Protein AF-A0A9J6F3P4-F1 (afdb_monomer)

pLDDT: mean 73.48, std 20.73, range [21.58, 93.69]

Foldseek 3Di:
DDPPDDDPPPPDPPPPPPPPDDPPQWDDDPLWTWGFFPPAPDTDTQADNVRDGDVLVVLLVVLLCCCPPVVAQEDEAEEAPVCVSVVVNSVRSCVVVVSDDCVRHHYYYLHDYADADPVRHHDADPVRHDDDPVNLLVVLLVVLLVVCVVVVVPPDDPCSSVNSNCVSVVVVVCVRDVVSDDPVVVVVVD

InterPro domains:
  IPR001278 Arginine-tRNA ligase [PTHR11956] (24-158)
  IPR014729 Rossmann-like alpha/beta/alpha sandwich fold [G3DSA:3.40.50.620] (15-177)
  IPR035684 Arginyl-tRNA synthetase, catalytic core domain [PF00750] (24-161)

Mean predicted aligned error: 12.83 Å

Organism: Rhipicephalus microplus (NCBI:txid6941)

Sequence (190 aa):
MPVIIRARATRSVRARQLGSEAPEFLEEDEGRKVMFAKDMPVPLTIVKSDGGYTYDTSDMAALRHRVEQEKADWIIYVVDAGQAQHFNTVFACGQRAGYVDISKVRLDHCCFGVVLGEDKKKFKTRSGDTVKLADLLDEGLQRSMQKLLEKERDKVSDDASLRGFLSSCGAMWIAAFSIAGSFLLLCCAF

Nearest PDB structures (foldseek):
  4q2t-assembly1_A  TM=9.588E-01  e=1.058E-17  Homo sapiens
  4q2y-assembly1_A  TM=9.689E-01  e=1.890E-16  Homo sapiens
  4zaj-assembly1_A  TM=9.226E-01  e=1.541E-17  Homo sapiens
  4q2y-assembly2_B  TM=9.543E-01  e=5.483E-16  Homo sapiens
  4q2x-assembly1_A  TM=9.377E-01  e=7.045E-16  Homo sapiens

Radius of gyration: 22.23 Å; Cα contacts (8 Å, |Δi|>4): 183; chains: 1; bounding box: 45×32×71 Å

Secondary structure (DSSP, 8-state):
----------S---S----SS--TT-EEETTEEEE--TT-SS-EEEE-TTS-B-HHHHHHHHHHHHHHTS--SEEEEEEEGGGHHHHHHHHHHHHHTTS--TTT-EEEEEEEPPPB-TTSSB---TTSSPPPHHHHHHHHHHHHHHHHHHTTGGGS-TTHHHHHHHHHHHHHHHHHHHHH-THHHHHS--

Solvent-accessible surface area (backbone atoms only — not comparable to full-atom values): 11484 Å² total; per-residue (Å²): 133,72,79,85,71,79,83,73,81,69,94,69,79,72,86,81,76,82,57,99,62,80,60,95,65,62,44,82,55,94,67,19,35,29,33,70,27,86,98,45,96,61,61,44,52,41,28,42,65,86,70,46,74,39,68,55,37,54,50,51,50,49,52,36,43,40,39,72,73,67,58,47,54,67,48,76,45,79,46,53,54,88,48,49,66,57,52,53,36,48,52,42,35,33,40,75,71,66,53,44,55,72,94,67,31,47,77,44,78,49,61,42,81,84,63,56,37,99,84,72,40,75,56,52,39,98,87,68,46,80,70,54,70,66,61,53,50,53,52,38,30,52,56,34,40,51,58,39,59,76,64,67,62,74,88,56,63,96,50,52,66,58,50,17,42,52,52,24,55,47,52,55,49,50,56,54,50,70,73,68,38,80,68,60,63,60,68,72,73,93

Structure (mmCIF, N/CA/C/O backbone):
data_AF-A0A9J6F3P4-F1
#
_entry.id   AF-A0A9J6F3P4-F1
#
loop_
_atom_site.group_PDB
_atom_site.id
_atom_site.type_symbol
_atom_site.label_atom_id
_atom_site.label_alt_id
_atom_site.label_comp_id
_atom_site.label_asym_id
_atom_site.label_entity_id
_atom_site.label_seq_id
_atom_site.pdbx_PDB_ins_code
_atom_site.Cartn_x
_atom_site.Cartn_y
_atom_site.Cartn_z
_atom_site.occupancy
_atom_site.B_iso_or_equiv
_atom_site.auth_seq_id
_atom_site.auth_comp_id
_atom_site.auth_asym_id
_atom_site.auth_atom_id
_atom_site.pdbx_PDB_model_num
ATOM 1 N N . MET A 1 1 ? -16.861 -6.431 -13.019 1.00 21.58 1 MET A N 1
ATOM 2 C CA . MET A 1 1 ? -15.891 -5.408 -13.455 1.00 21.58 1 MET A CA 1
ATOM 3 C C . MET A 1 1 ? -15.023 -5.078 -12.256 1.00 21.58 1 MET A C 1
ATOM 5 O O . MET A 1 1 ? -15.556 -4.476 -11.329 1.00 21.58 1 MET A O 1
ATOM 9 N N . PRO A 1 2 ? -13.765 -5.534 -12.187 1.00 27.66 2 PRO A N 1
ATOM 10 C CA . PRO A 1 2 ? -12.891 -5.146 -11.093 1.00 27.66 2 PRO A CA 1
ATOM 11 C C . PRO A 1 2 ? -12.390 -3.726 -11.364 1.00 27.66 2 PRO A C 1
ATOM 13 O O . PRO A 1 2 ? -11.761 -3.445 -12.380 1.00 27.66 2 PRO A O 1
ATOM 16 N N . VAL A 1 3 ? -12.719 -2.794 -10.476 1.00 24.44 3 VAL A N 1
ATOM 17 C CA . VAL A 1 3 ? -12.234 -1.422 -10.592 1.00 24.44 3 VAL A CA 1
ATOM 18 C C . VAL A 1 3 ? -10.826 -1.383 -9.996 1.00 24.44 3 VAL A C 1
ATOM 20 O O . VAL A 1 3 ? -10.659 -1.332 -8.782 1.00 24.44 3 VAL A O 1
ATOM 23 N N . ILE A 1 4 ? -9.792 -1.420 -10.841 1.00 30.80 4 ILE A N 1
ATOM 24 C CA . ILE A 1 4 ? -8.419 -1.102 -10.425 1.00 30.80 4 ILE A CA 1
ATOM 25 C C . ILE A 1 4 ? -8.364 0.411 -10.169 1.00 30.80 4 ILE A C 1
ATOM 27 O O . ILE A 1 4 ? -8.056 1.207 -11.059 1.00 30.80 4 ILE A O 1
ATOM 31 N N . ILE A 1 5 ? -8.722 0.839 -8.955 1.00 35.56 5 ILE A N 1
ATOM 32 C CA . ILE A 1 5 ? -8.683 2.255 -8.581 1.00 35.56 5 ILE A CA 1
ATOM 33 C C . ILE A 1 5 ? -7.269 2.602 -8.121 1.00 35.56 5 ILE A C 1
ATOM 35 O O . ILE A 1 5 ? -6.828 2.245 -7.029 1.00 35.56 5 ILE A O 1
ATOM 39 N N . ARG A 1 6 ? -6.557 3.364 -8.962 1.00 25.77 6 ARG A N 1
ATOM 40 C CA . ARG A 1 6 ? -5.393 4.154 -8.544 1.00 25.77 6 ARG A CA 1
ATOM 41 C C . ARG A 1 6 ? -5.794 4.991 -7.333 1.00 25.77 6 ARG A C 1
ATOM 43 O O . ARG A 1 6 ? -6.595 5.915 -7.468 1.00 25.77 6 ARG A O 1
ATOM 50 N N . ALA A 1 7 ? -5.195 4.710 -6.180 1.00 28.55 7 ALA A N 1
ATOM 51 C CA . ALA A 1 7 ? -5.328 5.540 -4.994 1.00 28.55 7 ALA A CA 1
ATOM 52 C C . ALA A 1 7 ? -4.818 6.960 -5.302 1.00 28.55 7 ALA A C 1
ATOM 54 O O . ALA A 1 7 ? -3.626 7.252 -5.218 1.00 28.55 7 ALA A O 1
ATOM 55 N N . ARG A 1 8 ? -5.724 7.872 -5.670 1.00 25.41 8 ARG A N 1
ATOM 56 C CA . ARG A 1 8 ? -5.493 9.296 -5.444 1.00 25.41 8 ARG A CA 1
ATOM 57 C C . ARG A 1 8 ? -5.613 9.481 -3.943 1.00 25.41 8 ARG A C 1
ATOM 59 O O . ARG A 1 8 ? -6.715 9.471 -3.409 1.00 25.41 8 ARG A O 1
ATOM 66 N N . ALA A 1 9 ? -4.480 9.658 -3.274 1.00 29.45 9 ALA A N 1
ATOM 67 C CA . ALA A 1 9 ? -4.456 10.223 -1.937 1.00 29.45 9 ALA A CA 1
ATOM 68 C C . ALA A 1 9 ? -5.034 11.647 -2.018 1.00 29.45 9 ALA A C 1
ATOM 70 O O . ALA A 1 9 ? -4.315 12.624 -2.230 1.00 29.45 9 ALA A O 1
ATOM 71 N N . THR A 1 10 ? -6.360 11.777 -1.931 1.00 27.91 10 THR A N 1
ATOM 72 C CA . THR A 1 10 ? -7.001 13.068 -1.721 1.00 27.91 10 THR A CA 1
ATOM 73 C C . THR A 1 10 ? -6.585 13.539 -0.343 1.00 27.91 10 THR A C 1
ATOM 75 O O . THR A 1 10 ? -6.952 12.972 0.685 1.00 27.91 10 THR A O 1
ATOM 78 N N . ARG A 1 11 ? -5.751 14.573 -0.369 1.00 30.67 11 ARG A N 1
ATOM 79 C CA . ARG A 1 11 ? -5.156 15.318 0.733 1.00 30.67 11 ARG A CA 1
ATOM 80 C C . ARG A 1 11 ? -6.236 16.029 1.564 1.00 30.67 11 ARG A C 1
ATOM 82 O O . ARG A 1 11 ? -6.242 17.247 1.639 1.00 30.67 11 ARG A O 1
ATOM 89 N N . SER A 1 12 ? -7.193 15.293 2.125 1.00 31.84 12 SER A N 1
ATOM 90 C CA . SER A 1 12 ? -8.205 15.804 3.056 1.00 31.84 12 SER A CA 1
ATOM 91 C C . SER A 1 12 ? -9.024 14.673 3.690 1.00 31.84 12 SER A C 1
ATOM 93 O O . SER A 1 12 ? -10.255 14.732 3.709 1.00 31.84 12 SER A O 1
ATOM 95 N N . VAL A 1 13 ? -8.384 13.644 4.251 1.00 37.16 13 VAL A N 1
ATOM 96 C CA . VAL A 1 13 ? -9.066 12.872 5.300 1.00 37.16 13 VAL A CA 1
ATOM 97 C C . VAL A 1 13 ? -9.062 13.776 6.529 1.00 37.16 13 VAL A C 1
ATOM 99 O O . VAL A 1 13 ? -8.096 13.833 7.285 1.00 37.16 13 VAL A O 1
ATOM 102 N N . ARG A 1 14 ? -10.100 14.612 6.652 1.00 28.09 14 ARG A N 1
ATOM 103 C CA . ARG A 1 14 ? -10.342 15.419 7.850 1.00 28.09 14 ARG A CA 1
ATOM 104 C C . ARG A 1 14 ? -10.361 14.455 9.034 1.00 28.09 14 ARG A C 1
ATOM 106 O O . ARG A 1 14 ? -11.270 13.640 9.139 1.00 28.09 14 ARG A O 1
ATOM 113 N N . ALA A 1 15 ? -9.381 14.596 9.921 1.00 32.88 15 ALA A N 1
ATOM 114 C CA . ALA A 1 15 ? -9.212 13.883 11.186 1.00 32.88 15 ALA A CA 1
ATOM 115 C C . ALA A 1 15 ? -10.331 14.181 12.216 1.00 32.88 15 ALA A C 1
ATOM 117 O O . ALA A 1 15 ? -10.065 14.380 13.394 1.00 32.88 15 ALA A O 1
ATOM 118 N N . ARG A 1 16 ? -11.595 14.288 11.784 1.00 30.44 16 ARG A N 1
ATOM 119 C CA . ARG A 1 16 ? -12.704 14.831 12.585 1.00 30.44 16 ARG A CA 1
ATOM 120 C C . ARG A 1 16 ? -13.704 13.791 13.092 1.00 30.44 16 ARG A C 1
ATOM 122 O O . ARG A 1 16 ? -14.765 14.182 13.558 1.00 30.44 16 ARG A O 1
ATOM 129 N N . GLN A 1 17 ? -13.379 12.501 13.010 1.00 34.38 17 GLN A N 1
ATOM 130 C CA . GLN A 1 17 ? -14.237 11.407 13.493 1.00 34.38 17 GLN A CA 1
ATOM 131 C C . GLN A 1 17 ? -13.461 10.270 14.184 1.00 34.38 17 GLN A C 1
ATOM 133 O O . GLN A 1 17 ? -13.953 9.152 14.274 1.00 34.38 17 GLN A O 1
ATOM 138 N N . LEU A 1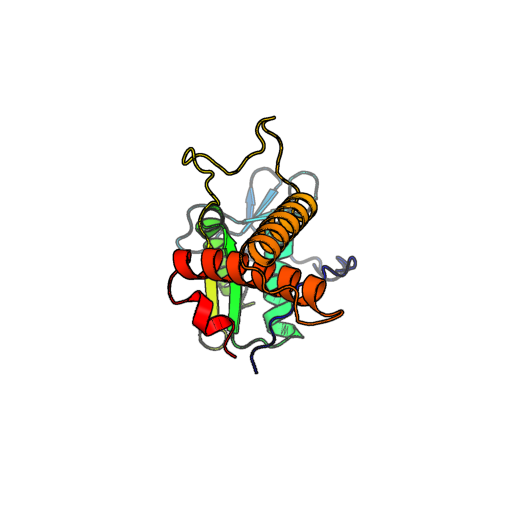 18 ? -12.276 10.546 14.738 1.00 42.44 18 LEU A N 1
ATOM 139 C CA . LEU A 1 18 ? -11.810 9.788 15.906 1.00 42.44 18 LEU A CA 1
ATOM 140 C C . LEU A 1 18 ? -12.418 10.486 17.127 1.00 42.44 18 LEU A C 1
ATOM 142 O O . LEU A 1 18 ? -11.798 11.353 17.738 1.00 42.44 18 LEU A O 1
ATOM 146 N N . GLY A 1 19 ? -13.705 10.212 17.359 1.00 28.92 19 GLY A N 1
ATOM 147 C CA . GLY A 1 19 ? -14.433 10.666 18.540 1.00 28.92 19 GLY A CA 1
ATOM 148 C C . GLY A 1 19 ? -13.744 10.194 19.818 1.00 28.92 19 GLY A C 1
ATOM 149 O O . GLY A 1 19 ? -13.000 9.220 19.815 1.00 28.92 19 GLY A O 1
ATOM 150 N N . SER A 1 20 ? -13.989 10.928 20.894 1.00 31.94 20 SER A N 1
ATOM 151 C CA . S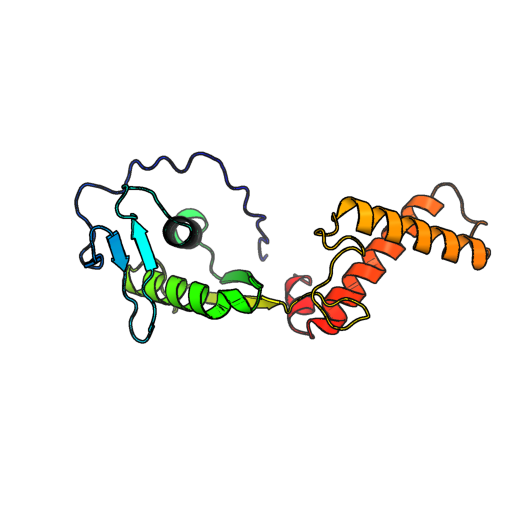ER A 1 20 ? -13.378 10.893 22.228 1.00 31.94 20 SER A CA 1
ATOM 152 C C . SER A 1 20 ? -13.521 9.591 23.034 1.00 31.94 20 SER A C 1
ATOM 154 O O . SER A 1 20 ? -13.371 9.613 24.250 1.00 31.94 20 SER A O 1
ATOM 156 N N . GLU A 1 21 ? -13.763 8.460 22.386 1.00 36.72 21 GLU A N 1
ATOM 157 C CA . GLU A 1 21 ? -13.714 7.132 22.984 1.00 36.72 21 GLU A CA 1
ATOM 158 C C . GLU A 1 21 ? -12.697 6.346 22.166 1.00 36.72 21 GLU A C 1
ATOM 160 O O . GLU A 1 21 ? -12.953 5.969 21.021 1.00 36.72 21 GLU A O 1
ATOM 165 N N . ALA A 1 22 ? -11.485 6.186 22.709 1.00 47.00 22 ALA A N 1
ATOM 166 C CA . ALA A 1 22 ? -10.530 5.274 22.104 1.00 47.00 22 ALA A CA 1
ATOM 167 C C . ALA A 1 22 ? -11.221 3.906 22.063 1.00 47.00 22 ALA A C 1
ATOM 169 O O . ALA A 1 22 ? -11.666 3.437 23.113 1.00 47.00 22 ALA A O 1
ATOM 170 N N . PRO A 1 23 ? -11.390 3.300 20.882 1.00 54.66 23 PRO A N 1
ATOM 171 C CA . PRO A 1 23 ? -12.042 2.013 20.823 1.00 54.66 23 PRO A CA 1
ATOM 172 C C . PRO A 1 23 ? -11.269 1.012 21.690 1.00 54.66 23 PRO A C 1
ATOM 174 O O . PRO A 1 23 ? -10.040 1.065 21.732 1.00 54.66 23 PRO A O 1
ATOM 177 N N . GLU A 1 24 ? -11.991 0.104 22.350 1.00 63.69 24 GLU A N 1
ATOM 178 C CA . GLU A 1 24 ? -11.529 -0.857 23.378 1.00 63.69 24 GLU A CA 1
ATOM 179 C C . GLU A 1 24 ? -10.301 -1.713 22.981 1.00 63.69 24 GLU A C 1
ATOM 181 O O . GLU A 1 24 ? -9.720 -2.428 23.787 1.00 63.69 24 GLU A O 1
ATOM 186 N N . PHE A 1 25 ? -9.872 -1.638 21.724 1.00 76.56 25 PHE A N 1
ATOM 187 C CA . PHE A 1 25 ? -8.751 -2.366 21.144 1.00 76.56 25 PHE A CA 1
ATOM 188 C C . PHE A 1 25 ? -7.418 -1.596 21.067 1.00 76.56 25 PHE A C 1
ATOM 190 O O . PHE A 1 25 ? -6.442 -2.177 20.587 1.00 76.56 25 PHE A O 1
ATOM 197 N N . LEU A 1 26 ? -7.351 -0.327 21.494 1.00 84.25 26 LEU A N 1
ATOM 198 C CA . LEU A 1 26 ? -6.097 0.437 21.558 1.00 84.25 26 LEU A CA 1
ATOM 199 C C . LEU A 1 26 ? -5.465 0.364 22.949 1.00 84.25 26 LEU A C 1
ATOM 201 O O . LEU A 1 26 ? -6.090 0.728 23.941 1.00 84.25 26 LEU A O 1
ATOM 205 N N . GLU A 1 27 ? -4.201 -0.038 22.994 1.00 87.06 27 GLU A N 1
ATOM 206 C CA . GLU A 1 27 ? -3.398 -0.130 24.212 1.00 87.06 27 GLU A CA 1
ATOM 207 C C . GLU A 1 27 ? -2.347 0.990 24.222 1.00 87.06 27 GLU A C 1
ATOM 209 O O . GLU A 1 27 ? -1.822 1.377 23.172 1.00 87.06 27 GLU A O 1
ATOM 214 N N . GLU A 1 28 ? -2.061 1.546 25.401 1.00 85.69 28 GLU A N 1
ATOM 215 C CA . GLU A 1 28 ? -0.975 2.515 25.564 1.00 85.69 28 GLU A CA 1
ATOM 216 C C . GLU A 1 28 ? 0.337 1.790 25.870 1.00 85.69 28 GLU A C 1
ATOM 218 O O . GLU A 1 28 ? 0.444 1.065 26.856 1.00 85.69 28 GLU A O 1
ATOM 223 N N . ASP A 1 29 ? 1.340 2.019 25.024 1.00 85.19 29 ASP A N 1
ATOM 224 C CA . ASP A 1 29 ? 2.689 1.470 25.148 1.00 85.19 29 ASP A CA 1
ATOM 225 C C . ASP A 1 29 ? 3.705 2.615 25.027 1.00 85.19 29 ASP A C 1
ATOM 227 O O . ASP A 1 29 ? 3.853 3.224 23.966 1.00 85.19 29 ASP A O 1
ATOM 231 N N . GLU A 1 30 ? 4.369 2.967 26.132 1.00 84.31 30 GLU A N 1
ATOM 232 C CA . GLU A 1 30 ? 5.385 4.036 26.188 1.00 84.31 30 GLU A CA 1
ATOM 233 C C . GLU A 1 30 ? 4.912 5.393 25.614 1.00 84.31 30 GLU A C 1
ATOM 235 O O . GLU A 1 30 ? 5.640 6.097 24.909 1.00 84.31 30 GLU A O 1
ATOM 240 N N . GLY A 1 31 ? 3.654 5.764 25.878 1.00 81.38 31 GLY A N 1
ATOM 241 C CA . GLY A 1 31 ? 3.040 6.996 25.365 1.00 81.38 31 GLY A CA 1
ATOM 242 C C . GLY A 1 31 ? 2.601 6.924 23.899 1.00 81.38 31 GLY A C 1
ATOM 243 O O . GLY A 1 31 ? 2.110 7.911 23.357 1.00 81.38 31 GLY A O 1
ATOM 244 N N . ARG A 1 32 ? 2.749 5.770 23.244 1.00 87.31 32 ARG A N 1
ATOM 245 C CA . ARG A 1 32 ? 2.199 5.477 21.916 1.00 87.31 32 ARG A CA 1
ATOM 246 C C . ARG A 1 32 ? 0.872 4.743 22.070 1.00 87.31 32 ARG A C 1
ATOM 248 O O . ARG A 1 32 ? 0.672 4.012 23.034 1.00 87.31 32 ARG A O 1
ATOM 255 N N . LYS A 1 33 ? -0.022 4.894 21.094 1.00 87.81 33 LYS A N 1
ATOM 256 C CA . LYS A 1 33 ? -1.242 4.082 20.995 1.00 87.81 33 LYS A CA 1
ATOM 257 C C . LYS A 1 33 ? -1.022 2.985 19.977 1.00 87.81 33 LYS A C 1
ATOM 259 O O . LYS A 1 33 ? -0.867 3.277 18.787 1.00 87.81 33 LYS A O 1
ATOM 264 N N . VAL A 1 34 ? -1.013 1.748 20.449 1.00 90.75 34 VAL A N 1
ATOM 265 C CA . VAL A 1 34 ? -0.760 0.562 19.639 1.00 90.75 34 VAL A CA 1
ATOM 266 C C . VAL A 1 34 ? -1.996 -0.329 19.574 1.00 90.75 34 VAL A C 1
ATOM 268 O O . VAL A 1 34 ? -2.841 -0.324 20.465 1.00 90.75 34 VAL A O 1
ATOM 271 N N . MET A 1 35 ? -2.121 -1.081 18.487 1.00 90.31 35 MET A N 1
ATOM 272 C CA . MET A 1 35 ? -3.176 -2.064 18.291 1.00 90.31 35 MET A CA 1
ATOM 273 C C . MET A 1 35 ? -2.541 -3.428 18.050 1.00 90.31 35 MET A C 1
ATOM 275 O O . MET A 1 35 ? -1.843 -3.632 17.055 1.00 90.31 35 MET A O 1
ATOM 279 N N . PHE A 1 36 ? -2.814 -4.376 18.942 1.00 88.88 36 PHE A N 1
ATOM 280 C CA . PHE A 1 36 ? -2.393 -5.762 18.760 1.00 88.88 36 PHE A CA 1
ATOM 281 C C . PHE A 1 36 ? -3.381 -6.513 17.859 1.00 88.88 36 PHE A C 1
ATOM 283 O O . PHE A 1 36 ? -4.590 -6.278 17.889 1.00 88.88 36 PHE A O 1
ATOM 290 N N . ALA A 1 37 ? -2.884 -7.449 17.063 1.00 86.12 37 ALA A N 1
ATOM 291 C CA . ALA A 1 37 ? -3.711 -8.423 16.364 1.00 86.12 37 ALA A CA 1
ATOM 292 C C . ALA A 1 37 ? -3.478 -9.808 16.966 1.00 86.12 37 ALA A C 1
ATOM 294 O O . ALA A 1 37 ? -2.394 -10.101 17.471 1.00 86.12 37 ALA A O 1
ATOM 295 N N . LYS A 1 38 ? -4.500 -10.665 16.906 1.00 78.25 38 LYS A N 1
ATOM 296 C CA . LYS A 1 38 ? -4.359 -12.060 17.322 1.00 78.25 38 LYS A CA 1
ATOM 297 C C . LYS A 1 38 ? -3.328 -12.743 16.418 1.00 78.25 38 LYS A C 1
ATOM 299 O O . LYS A 1 38 ? -3.371 -12.557 15.206 1.00 78.25 38 LYS A O 1
ATOM 304 N N . ASP A 1 39 ? -2.414 -13.497 17.021 1.00 80.25 39 ASP A N 1
ATOM 305 C CA . ASP A 1 39 ? -1.386 -14.287 16.331 1.00 80.25 39 ASP A CA 1
ATOM 306 C C . ASP A 1 39 ? -0.364 -13.466 15.511 1.00 80.25 39 ASP A C 1
ATOM 308 O O . ASP A 1 39 ? 0.385 -14.029 14.712 1.00 80.25 39 ASP A O 1
ATOM 312 N N . MET A 1 40 ? -0.272 -12.147 15.741 1.00 86.38 40 MET A N 1
ATOM 313 C CA . MET A 1 40 ? 0.735 -11.285 15.115 1.00 86.38 40 MET A CA 1
ATOM 314 C C . MET A 1 40 ? 1.791 -10.830 16.133 1.00 86.38 40 MET A C 1
ATOM 316 O O . MET A 1 40 ? 1.434 -10.287 17.178 1.00 86.38 40 MET A O 1
ATOM 320 N N . PRO A 1 41 ? 3.096 -10.988 15.838 1.00 83.88 41 PRO A N 1
ATOM 321 C CA . PRO A 1 41 ? 4.162 -10.655 16.785 1.00 83.88 41 PRO A CA 1
ATOM 322 C C . PRO A 1 41 ? 4.426 -9.148 16.909 1.00 83.88 41 PRO A C 1
ATOM 324 O O . PRO A 1 41 ? 5.050 -8.717 17.873 1.00 83.88 41 PRO A O 1
ATOM 327 N N . VAL A 1 42 ? 3.998 -8.349 15.924 1.00 88.56 42 VAL A N 1
ATOM 328 C CA . VAL A 1 42 ? 4.267 -6.906 15.855 1.00 88.56 42 VAL A CA 1
ATOM 329 C C . VAL A 1 42 ? 2.937 -6.152 15.815 1.00 88.56 42 VAL A C 1
ATOM 331 O O . VAL A 1 42 ? 2.138 -6.430 14.914 1.00 88.56 42 VAL A O 1
ATOM 334 N N . PRO A 1 43 ? 2.685 -5.219 16.754 1.00 90.31 43 PRO A N 1
ATOM 335 C CA . PRO A 1 43 ? 1.478 -4.403 16.754 1.00 90.31 43 PRO A CA 1
ATOM 336 C C . PRO A 1 43 ? 1.558 -3.262 15.736 1.00 90.31 43 PRO A C 1
ATOM 338 O O . PRO A 1 43 ? 2.643 -2.829 15.346 1.00 90.31 43 PRO A O 1
ATOM 341 N N . LEU A 1 44 ? 0.398 -2.717 15.368 1.00 90.69 44 LEU A N 1
ATOM 342 C CA . LEU A 1 44 ? 0.326 -1.452 14.637 1.00 90.69 44 LEU A CA 1
ATOM 343 C C . LEU A 1 44 ? 0.477 -0.285 15.605 1.00 90.69 44 LEU A C 1
ATOM 345 O O . LEU A 1 44 ? -0.183 -0.252 16.639 1.00 90.69 44 LEU A O 1
ATOM 349 N N . THR A 1 45 ? 1.281 0.711 15.255 1.00 90.81 45 THR A N 1
ATOM 350 C CA . THR A 1 45 ? 1.36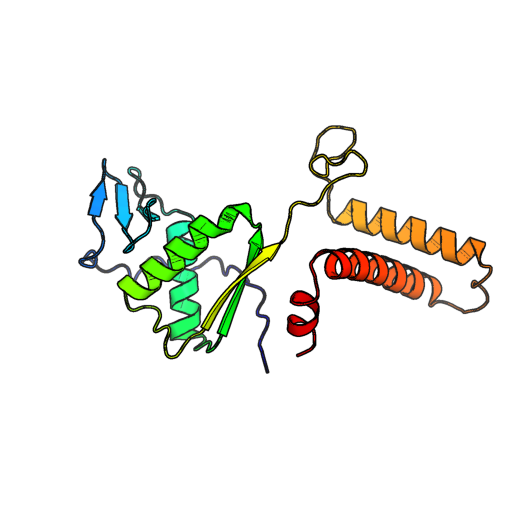4 1.969 16.000 1.00 90.81 45 THR A CA 1
ATOM 351 C C . THR A 1 45 ? 0.434 2.979 15.353 1.00 90.81 45 THR A C 1
ATOM 353 O O . THR A 1 45 ? 0.750 3.498 14.293 1.00 90.81 45 THR A O 1
ATOM 356 N N . ILE A 1 46 ? -0.698 3.299 15.975 1.00 88.25 46 ILE A N 1
ATOM 357 C CA . ILE A 1 46 ? -1.676 4.249 15.422 1.00 88.25 46 ILE A CA 1
ATOM 358 C C . ILE A 1 46 ? -1.285 5.692 15.758 1.00 88.25 46 ILE A C 1
ATOM 360 O O . ILE A 1 46 ? -1.317 6.582 14.914 1.00 88.25 46 ILE A O 1
ATOM 364 N N . VAL A 1 47 ? -0.869 5.948 16.994 1.00 87.62 47 VAL A N 1
ATOM 365 C CA . VAL A 1 47 ? -0.447 7.292 17.407 1.00 87.62 47 VAL A CA 1
ATOM 366 C C . VAL A 1 47 ? 0.919 7.189 18.054 1.00 87.62 47 VAL A C 1
ATOM 368 O O . VAL A 1 47 ? 1.125 6.380 18.957 1.00 87.62 47 VAL A O 1
ATOM 371 N N . LYS A 1 48 ? 1.866 7.988 17.571 1.00 88.69 48 LYS A N 1
ATOM 372 C CA . LYS A 1 48 ? 3.184 8.139 18.190 1.00 88.69 48 LYS A CA 1
ATOM 373 C C . LYS A 1 48 ? 3.080 8.937 19.495 1.00 88.69 48 LYS A C 1
ATOM 375 O O . LYS A 1 48 ? 2.078 9.597 19.751 1.00 88.69 48 LYS A O 1
ATOM 380 N N . SER A 1 49 ? 4.149 8.941 20.286 1.00 85.19 49 SER A N 1
ATOM 381 C CA . SER A 1 49 ? 4.229 9.705 21.539 1.00 85.19 49 SER A CA 1
ATOM 382 C C . SER A 1 49 ? 4.139 11.224 21.358 1.00 85.19 49 SER A C 1
ATOM 384 O O . SER A 1 49 ? 3.750 11.929 22.282 1.00 85.19 49 SER A O 1
ATOM 386 N N . ASP A 1 50 ? 4.437 11.732 20.160 1.00 84.94 50 ASP A N 1
ATOM 387 C CA . ASP A 1 50 ? 4.290 13.143 19.782 1.00 84.94 50 ASP A CA 1
ATOM 388 C C . ASP A 1 50 ? 2.870 13.507 19.294 1.00 84.94 50 ASP A C 1
ATOM 390 O O . ASP A 1 50 ? 2.620 14.649 18.908 1.00 84.94 50 ASP A O 1
ATOM 394 N N . GLY A 1 51 ? 1.933 12.551 19.296 1.00 82.06 51 GLY A N 1
ATOM 395 C CA . GLY A 1 51 ? 0.577 12.726 18.771 1.00 82.06 51 GLY A CA 1
ATOM 396 C C . GLY A 1 51 ? 0.469 12.598 17.247 1.00 82.06 51 GLY A C 1
ATOM 397 O O . GLY A 1 51 ? -0.621 12.761 16.695 1.00 82.06 51 GLY A O 1
ATOM 398 N N . GLY A 1 52 ? 1.570 12.302 16.551 1.00 85.69 52 GLY A N 1
ATOM 399 C CA . GLY A 1 52 ? 1.592 12.095 15.109 1.00 85.69 52 GLY A CA 1
ATOM 400 C C . GLY A 1 52 ? 0.998 10.749 14.688 1.00 85.69 52 GLY A C 1
ATOM 401 O O . GLY A 1 52 ? 1.207 9.721 15.335 1.00 85.69 52 GLY A O 1
ATOM 402 N N . TYR A 1 53 ? 0.299 10.746 13.552 1.00 88.75 53 TYR A N 1
ATOM 403 C CA . TYR A 1 53 ? -0.185 9.523 12.909 1.00 88.75 53 TYR A CA 1
ATOM 404 C C . TYR A 1 53 ? 0.896 8.873 12.038 1.00 88.75 53 TYR A C 1
ATOM 406 O O . TYR A 1 53 ? 1.795 9.535 11.512 1.00 88.75 53 TYR A O 1
ATOM 414 N N . THR A 1 54 ? 0.794 7.560 11.873 1.00 89.06 54 THR A N 1
ATOM 415 C CA . THR A 1 54 ? 1.743 6.723 11.122 1.00 89.06 54 THR A CA 1
ATOM 416 C C . THR A 1 54 ? 1.162 6.240 9.788 1.00 89.06 54 THR A C 1
ATOM 418 O O . THR A 1 54 ? -0.002 6.495 9.451 1.00 89.06 54 THR A O 1
ATOM 421 N N . TYR A 1 55 ? 1.973 5.493 9.032 1.00 88.50 55 TYR A N 1
ATOM 422 C CA . TYR A 1 55 ? 1.501 4.748 7.864 1.00 88.50 55 TYR A CA 1
A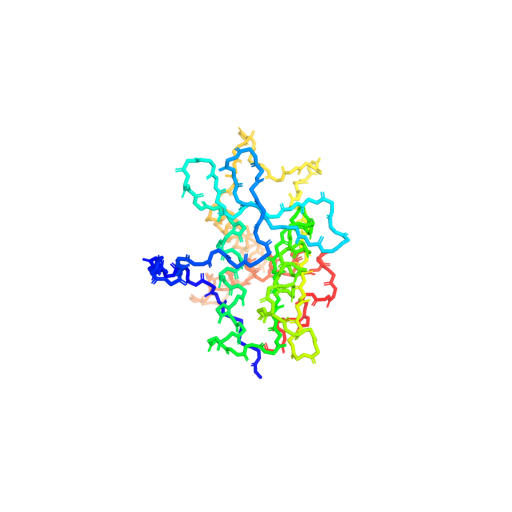TOM 423 C C . TYR A 1 55 ? 0.443 3.708 8.245 1.00 88.50 55 TYR A C 1
ATOM 425 O O . TYR A 1 55 ? -0.590 3.660 7.589 1.00 88.50 55 TYR A O 1
ATOM 433 N N . ASP A 1 56 ? 0.606 3.014 9.373 1.00 90.31 56 ASP A N 1
ATOM 434 C CA . ASP A 1 56 ? -0.358 2.040 9.902 1.00 90.31 56 ASP A CA 1
ATOM 435 C C . ASP A 1 56 ? -1.757 2.647 10.058 1.00 90.31 56 ASP A C 1
ATOM 437 O O . ASP A 1 56 ? -2.771 2.028 9.735 1.00 90.31 56 ASP A O 1
ATOM 441 N N . THR A 1 57 ? -1.815 3.905 10.501 1.00 90.44 57 THR A N 1
ATOM 442 C CA . THR A 1 57 ? -3.081 4.638 10.642 1.00 90.44 57 THR A CA 1
ATOM 443 C C . THR A 1 57 ? -3.720 4.919 9.295 1.00 90.44 57 THR A C 1
ATOM 445 O O . THR A 1 57 ? -4.932 4.784 9.129 1.00 90.44 57 THR A O 1
ATOM 448 N N . SER A 1 58 ? -2.897 5.323 8.329 1.00 90.12 58 SER A N 1
ATOM 449 C CA . SER A 1 58 ? -3.350 5.636 6.978 1.00 90.12 58 SER A CA 1
ATOM 450 C C . SER A 1 58 ? -3.833 4.376 6.258 1.00 90.12 58 SER A C 1
ATOM 452 O O . SER A 1 58 ? -4.872 4.419 5.603 1.00 90.12 58 SER A O 1
ATOM 454 N N . ASP A 1 59 ? -3.142 3.248 6.435 1.00 92.69 59 ASP A N 1
ATOM 455 C CA . ASP A 1 59 ? -3.504 1.956 5.851 1.00 92.69 59 ASP A CA 1
ATOM 456 C C . ASP A 1 59 ? -4.793 1.396 6.460 1.00 92.69 59 ASP A C 1
ATOM 458 O O . ASP A 1 59 ? -5.679 0.962 5.722 1.00 92.69 59 ASP A O 1
ATOM 462 N N . MET A 1 60 ? -4.954 1.483 7.785 1.00 91.19 60 MET A N 1
ATOM 463 C CA . MET A 1 60 ? -6.198 1.109 8.470 1.00 91.19 60 MET A CA 1
ATOM 464 C C . MET A 1 60 ? -7.378 1.986 8.038 1.00 91.19 60 MET A C 1
ATOM 466 O O . MET A 1 60 ? -8.472 1.481 7.779 1.00 91.19 60 MET A O 1
ATOM 470 N N . ALA A 1 61 ? -7.165 3.299 7.911 1.00 91.38 61 ALA A N 1
ATOM 471 C CA . ALA A 1 61 ? -8.192 4.216 7.427 1.00 91.38 61 ALA A CA 1
ATOM 472 C C . ALA A 1 61 ? -8.567 3.934 5.962 1.00 91.38 61 ALA A C 1
ATOM 474 O O . ALA A 1 61 ? -9.749 3.945 5.617 1.00 91.38 61 ALA A O 1
ATOM 475 N N . ALA A 1 62 ? -7.581 3.644 5.108 1.00 92.88 62 ALA A N 1
ATOM 476 C CA . ALA A 1 62 ? -7.808 3.292 3.711 1.00 92.88 62 ALA A CA 1
ATOM 477 C C . ALA A 1 62 ? -8.561 1.962 3.574 1.00 92.88 62 ALA A C 1
ATOM 479 O O . ALA A 1 62 ? -9.485 1.868 2.769 1.00 92.88 62 ALA A O 1
ATOM 480 N N . LEU A 1 63 ? -8.206 0.954 4.377 1.00 91.94 63 LEU A N 1
ATOM 481 C CA . LEU A 1 63 ? -8.906 -0.328 4.421 1.00 91.94 63 LEU A CA 1
ATOM 482 C C . LEU A 1 63 ? -10.381 -0.129 4.784 1.00 91.94 63 LEU A C 1
ATOM 484 O O . LEU A 1 63 ? -11.260 -0.557 4.039 1.00 91.94 63 LEU A O 1
ATOM 488 N N . ARG A 1 64 ? -10.655 0.602 5.871 1.00 91.25 64 ARG A N 1
ATOM 489 C CA . ARG A 1 64 ? -12.023 0.925 6.295 1.00 91.25 64 ARG A CA 1
ATOM 490 C C . ARG A 1 64 ? -12.798 1.672 5.210 1.00 91.25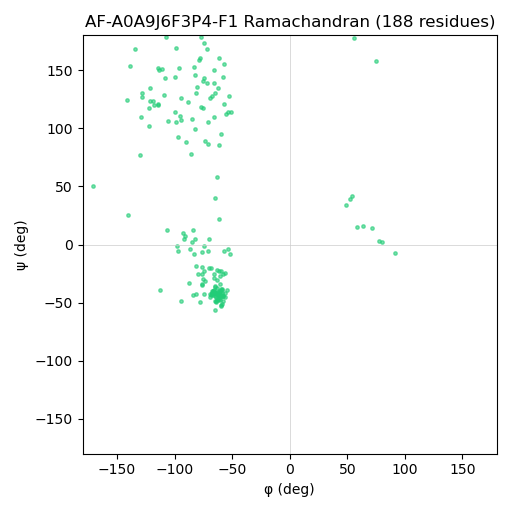 64 ARG A C 1
ATOM 492 O O . ARG A 1 64 ? -13.944 1.335 4.930 1.00 91.25 64 ARG A O 1
ATOM 499 N N . HIS A 1 65 ? -12.177 2.665 4.575 1.00 92.06 65 HIS A N 1
ATOM 500 C CA . HIS A 1 65 ? -12.812 3.437 3.508 1.00 92.06 65 HIS A CA 1
ATOM 501 C C . HIS A 1 65 ? -13.230 2.552 2.325 1.00 92.06 65 HIS A C 1
ATOM 503 O O . HIS A 1 65 ? -14.356 2.663 1.843 1.00 92.06 65 HIS A O 1
ATOM 509 N N . ARG A 1 66 ? -12.357 1.634 1.896 1.00 93.25 66 ARG A N 1
ATOM 510 C CA . ARG A 1 66 ? -12.628 0.711 0.780 1.00 93.25 66 ARG A CA 1
ATOM 511 C C . ARG A 1 66 ? -13.770 -0.260 1.080 1.00 93.25 66 ARG A C 1
ATOM 513 O O . ARG A 1 66 ? -14.554 -0.579 0.192 1.00 93.25 66 ARG A O 1
ATOM 520 N N . VAL A 1 67 ? -13.896 -0.704 2.328 1.00 91.50 67 VAL A N 1
ATOM 521 C CA . VAL A 1 67 ? -14.988 -1.604 2.725 1.00 91.50 67 VAL A CA 1
ATOM 522 C C . VAL A 1 67 ? -16.301 -0.848 2.915 1.00 91.50 67 VAL A C 1
ATOM 524 O O . VAL A 1 67 ? -17.326 -1.248 2.375 1.00 91.50 67 VAL A O 1
ATOM 527 N N . GLU A 1 68 ? -16.299 0.255 3.662 1.00 91.00 68 GLU A N 1
ATOM 528 C CA . GLU A 1 68 ? -17.542 0.936 4.044 1.00 91.00 68 GLU A CA 1
ATOM 529 C C . GLU A 1 68 ? -18.087 1.851 2.941 1.00 91.00 68 GLU A C 1
ATOM 531 O O . GLU A 1 68 ? -19.296 1.894 2.708 1.00 91.00 68 GLU A O 1
ATOM 536 N N . GLN A 1 69 ? -17.205 2.611 2.285 1.00 91.88 69 GLN A N 1
ATOM 537 C CA . GLN A 1 69 ? -17.596 3.645 1.323 1.00 91.88 69 GLN A CA 1
ATOM 538 C C . GLN A 1 69 ? -17.584 3.109 -0.104 1.00 91.88 69 GLN A C 1
ATOM 540 O O . GLN A 1 69 ? -18.560 3.285 -0.831 1.00 91.88 69 GLN A O 1
ATOM 545 N N . GLU A 1 70 ? -16.504 2.429 -0.499 1.00 91.75 70 GLU A N 1
ATOM 546 C CA . GLU A 1 70 ? -16.396 1.858 -1.849 1.00 91.75 70 GLU A CA 1
ATOM 547 C C . GLU A 1 70 ? -17.128 0.515 -1.980 1.00 91.75 70 GLU A C 1
ATOM 549 O O . GLU A 1 70 ? -17.456 0.120 -3.096 1.00 91.75 70 GLU A O 1
ATOM 554 N N . LYS A 1 71 ? -17.435 -0.154 -0.856 1.00 91.44 71 LYS A N 1
ATOM 555 C CA . LYS A 1 71 ? -18.119 -1.459 -0.809 1.00 91.44 71 LYS A CA 1
ATOM 556 C C . LYS A 1 71 ? -17.421 -2.516 -1.664 1.00 91.44 71 LYS A C 1
ATOM 558 O O . LYS A 1 71 ? -18.070 -3.271 -2.380 1.00 91.44 71 LYS A O 1
ATOM 563 N N . ALA A 1 72 ? -16.092 -2.541 -1.610 1.00 89.25 72 ALA A N 1
ATOM 564 C CA . ALA A 1 72 ? -15.303 -3.494 -2.371 1.00 89.25 72 ALA A CA 1
ATOM 565 C C . ALA A 1 72 ? -15.513 -4.930 -1.857 1.00 89.25 72 ALA A C 1
ATOM 567 O O . ALA A 1 72 ? -15.310 -5.197 -0.675 1.00 89.25 72 ALA A O 1
ATOM 568 N N . ASP A 1 73 ? -15.840 -5.860 -2.757 1.00 91.25 73 ASP A N 1
ATOM 569 C CA . ASP A 1 73 ? -15.901 -7.301 -2.454 1.00 91.25 73 ASP A CA 1
ATOM 570 C C . ASP A 1 73 ? -14.506 -7.952 -2.456 1.00 91.25 73 ASP A C 1
ATOM 572 O O . ASP A 1 73 ? -14.270 -8.972 -1.808 1.00 91.25 73 ASP A O 1
ATOM 576 N N . TRP A 1 74 ? -13.558 -7.367 -3.194 1.00 93.69 74 TRP A N 1
ATOM 577 C CA . TRP A 1 74 ? -12.180 -7.843 -3.287 1.00 93.69 74 TRP A CA 1
ATOM 578 C C . TRP A 1 74 ? -11.205 -6.672 -3.322 1.00 93.69 74 TRP A C 1
ATOM 580 O O . TRP A 1 74 ? -11.299 -5.791 -4.177 1.00 93.69 74 TRP A O 1
ATOM 590 N N . ILE A 1 75 ? -10.248 -6.676 -2.395 1.00 92.81 75 ILE A N 1
ATOM 591 C CA . ILE A 1 75 ? -9.192 -5.673 -2.294 1.00 92.81 75 ILE A CA 1
ATOM 592 C C . ILE A 1 75 ? -7.845 -6.372 -2.460 1.00 92.81 75 ILE A C 1
ATOM 594 O O . ILE A 1 75 ? -7.509 -7.290 -1.709 1.00 92.81 75 ILE A O 1
ATOM 598 N N . ILE A 1 76 ? -7.063 -5.911 -3.435 1.00 92.69 76 ILE A N 1
ATOM 599 C CA . ILE A 1 76 ? -5.734 -6.445 -3.740 1.00 92.69 76 ILE A CA 1
ATOM 600 C C . ILE A 1 76 ? -4.691 -5.367 -3.454 1.00 92.69 76 ILE A C 1
ATOM 602 O O . ILE A 1 76 ? -4.702 -4.293 -4.058 1.00 92.69 76 ILE A O 1
ATOM 606 N N . TYR A 1 77 ? -3.766 -5.667 -2.550 1.00 90.38 77 TYR A N 1
ATOM 607 C CA . TYR A 1 77 ? -2.617 -4.826 -2.246 1.00 90.38 77 TYR A CA 1
ATOM 608 C C . TYR A 1 77 ? -1.415 -5.311 -3.050 1.00 90.38 77 TYR A C 1
ATOM 610 O O . TYR A 1 77 ? -0.894 -6.389 -2.789 1.00 90.38 77 TYR A O 1
ATOM 618 N N . VAL A 1 78 ? -0.976 -4.522 -4.032 1.00 90.06 78 VAL A N 1
ATOM 619 C CA . VAL A 1 78 ? 0.213 -4.827 -4.843 1.00 90.06 78 VAL A CA 1
ATOM 620 C C . VAL A 1 78 ? 1.406 -4.064 -4.273 1.00 90.06 78 VAL A C 1
ATOM 622 O O . VAL A 1 78 ? 1.612 -2.895 -4.603 1.00 90.06 78 VAL A O 1
ATOM 625 N N . VAL A 1 79 ? 2.154 -4.699 -3.371 1.00 88.25 79 VAL A N 1
ATOM 626 C CA . VAL A 1 79 ? 3.279 -4.082 -2.642 1.00 88.25 79 VAL A CA 1
ATOM 627 C C . VAL A 1 79 ? 4.481 -5.032 -2.633 1.00 88.25 79 VAL A C 1
ATOM 629 O O . VAL A 1 79 ? 4.390 -6.175 -3.079 1.00 88.25 79 VAL A O 1
ATOM 632 N N . ASP A 1 80 ? 5.653 -4.551 -2.224 1.00 86.75 80 ASP A N 1
ATOM 633 C CA . ASP A 1 80 ? 6.847 -5.382 -2.154 1.00 86.75 80 ASP A CA 1
ATOM 634 C C . ASP A 1 80 ? 6.712 -6.494 -1.101 1.00 86.75 80 ASP A C 1
ATOM 636 O O . ASP A 1 80 ? 6.059 -6.342 -0.067 1.00 86.75 80 ASP A O 1
ATOM 640 N N . ALA A 1 81 ? 7.387 -7.617 -1.342 1.00 84.06 81 ALA A N 1
ATOM 641 C CA . ALA A 1 81 ? 7.359 -8.763 -0.435 1.00 84.06 81 ALA A CA 1
ATOM 642 C C . ALA A 1 81 ? 7.865 -8.455 0.991 1.00 84.06 81 ALA A C 1
ATOM 644 O O . ALA A 1 81 ? 7.492 -9.158 1.929 1.00 84.06 81 ALA A O 1
ATOM 645 N N . GLY A 1 82 ? 8.686 -7.415 1.179 1.00 85.88 82 GLY A N 1
ATOM 646 C CA . GLY A 1 82 ? 9.184 -6.998 2.492 1.00 85.88 82 GLY A CA 1
ATOM 647 C C . GLY A 1 82 ? 8.099 -6.411 3.399 1.00 85.88 82 GLY A C 1
ATOM 648 O O . GLY A 1 82 ? 8.251 -6.438 4.617 1.00 85.88 82 GLY A O 1
ATOM 649 N N . GLN A 1 83 ? 6.982 -5.949 2.832 1.00 88.12 83 GLN A N 1
ATOM 650 C CA . GLN A 1 83 ? 5.833 -5.412 3.573 1.00 88.12 83 GLN A CA 1
ATOM 651 C C . GLN A 1 83 ? 4.772 -6.471 3.899 1.00 88.12 83 GLN A C 1
ATOM 653 O O . GLN A 1 83 ? 3.724 -6.147 4.456 1.00 88.12 83 GLN A O 1
ATOM 658 N N . ALA A 1 84 ? 5.021 -7.749 3.592 1.00 88.69 84 ALA A N 1
ATOM 659 C CA . ALA A 1 84 ? 4.036 -8.809 3.805 1.00 88.69 84 ALA A CA 1
ATOM 660 C C . ALA A 1 84 ? 3.591 -8.930 5.268 1.00 88.69 84 ALA A C 1
ATOM 662 O O . ALA A 1 84 ? 2.401 -9.065 5.540 1.00 88.69 84 ALA A O 1
ATOM 663 N N . GLN A 1 85 ? 4.528 -8.830 6.214 1.00 90.75 85 GLN A N 1
ATOM 664 C CA . GLN A 1 85 ? 4.196 -8.886 7.636 1.00 90.75 85 GLN A CA 1
ATOM 665 C C . GLN A 1 85 ? 3.318 -7.703 8.065 1.00 90.75 85 GLN A C 1
ATOM 667 O O . GLN A 1 85 ? 2.346 -7.912 8.785 1.00 90.75 85 GLN A O 1
ATOM 672 N N . HIS A 1 86 ? 3.621 -6.492 7.583 1.00 91.75 86 HIS A N 1
ATOM 673 C CA . HIS A 1 86 ? 2.837 -5.284 7.859 1.00 91.75 86 HIS A CA 1
ATOM 674 C C . HIS A 1 86 ? 1.390 -5.432 7.380 1.00 91.75 86 HIS A C 1
ATOM 676 O O . HIS A 1 86 ? 0.464 -5.276 8.172 1.00 91.75 86 HIS A O 1
ATOM 682 N N . PHE A 1 87 ? 1.179 -5.826 6.119 1.00 91.50 87 PHE A N 1
ATOM 683 C CA . PHE A 1 87 ? -0.175 -6.000 5.579 1.00 91.50 87 PHE A CA 1
ATOM 684 C C . PHE A 1 87 ? -0.959 -7.117 6.264 1.00 91.50 87 PHE A C 1
ATOM 686 O O . PHE A 1 87 ? -2.149 -6.945 6.519 1.00 91.50 87 PHE A O 1
ATOM 693 N N . ASN A 1 88 ? -0.303 -8.218 6.640 1.00 91.50 88 ASN A N 1
ATOM 694 C CA . ASN A 1 88 ? -0.947 -9.261 7.437 1.00 91.50 88 ASN A CA 1
ATOM 695 C C . ASN A 1 88 ? -1.430 -8.712 8.789 1.00 91.50 88 ASN A C 1
ATOM 697 O O . ASN A 1 88 ? -2.561 -8.992 9.190 1.00 91.50 88 ASN A O 1
ATOM 701 N N . THR A 1 89 ? -0.625 -7.874 9.455 1.00 92.81 89 THR A N 1
ATOM 702 C CA . THR A 1 89 ? -1.041 -7.209 10.696 1.00 92.81 89 THR A CA 1
ATOM 703 C C . THR A 1 89 ? -2.200 -6.247 10.441 1.00 92.81 89 THR A C 1
ATOM 705 O O . THR A 1 89 ? -3.183 -6.284 11.175 1.00 92.81 89 THR A O 1
ATOM 708 N N . VAL A 1 90 ? -2.147 -5.435 9.380 1.00 92.44 90 VAL A N 1
ATOM 709 C CA . VAL A 1 90 ? -3.236 -4.517 8.997 1.00 92.44 90 VAL A CA 1
ATOM 710 C C . VAL A 1 90 ? -4.546 -5.266 8.759 1.00 92.44 90 VAL A C 1
ATOM 712 O O . VAL A 1 90 ? -5.588 -4.842 9.255 1.00 92.44 90 VAL A O 1
ATOM 715 N N . PHE A 1 91 ? -4.519 -6.402 8.062 1.00 93.06 91 PHE A N 1
ATOM 716 C CA . PHE A 1 91 ? -5.724 -7.192 7.809 1.00 93.06 91 PHE A CA 1
ATOM 717 C C . PHE A 1 91 ? -6.286 -7.795 9.097 1.00 93.06 91 PHE A C 1
ATOM 719 O O . PHE A 1 91 ? -7.491 -7.710 9.334 1.00 93.06 91 PHE A O 1
ATOM 726 N N . ALA A 1 92 ? -5.425 -8.340 9.957 1.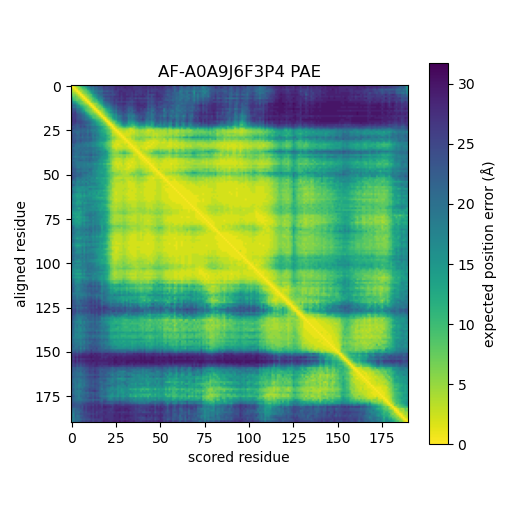00 91.88 92 ALA A N 1
ATOM 727 C CA . ALA A 1 92 ? -5.838 -8.909 11.235 1.00 91.88 92 ALA A CA 1
ATOM 728 C C . ALA A 1 92 ? -6.382 -7.836 12.200 1.00 91.88 92 ALA A C 1
ATOM 730 O O . ALA A 1 92 ? -7.406 -8.044 12.853 1.00 91.88 92 ALA A O 1
ATOM 731 N N . CYS A 1 93 ? -5.763 -6.654 12.247 1.00 91.56 93 CYS A N 1
ATOM 732 C CA . CYS A 1 93 ? -6.273 -5.502 12.991 1.00 91.56 93 CYS A CA 1
ATOM 733 C C . CYS A 1 93 ? -7.600 -4.995 12.411 1.00 91.56 93 CYS A C 1
ATOM 735 O O . CYS A 1 93 ? -8.523 -4.713 13.170 1.00 91.56 93 CYS A O 1
ATOM 737 N N . GLY A 1 94 ? -7.738 -4.927 11.084 1.00 91.25 94 GLY A N 1
ATOM 738 C CA . GLY A 1 94 ? -8.985 -4.552 10.412 1.00 91.25 94 GLY A CA 1
ATOM 739 C C . GLY A 1 94 ? -10.148 -5.483 10.757 1.00 91.25 94 GLY A C 1
ATOM 740 O O . GLY A 1 94 ? -11.257 -5.015 11.005 1.00 91.25 94 GLY A O 1
ATOM 741 N N . GLN A 1 95 ? -9.882 -6.786 10.854 1.00 90.94 95 GLN A N 1
ATOM 742 C CA . GLN A 1 95 ? -10.858 -7.780 11.308 1.00 90.94 95 GLN A CA 1
ATOM 743 C C . GLN A 1 95 ? -11.183 -7.623 12.797 1.00 90.94 95 GLN A C 1
ATOM 745 O O . GLN A 1 95 ? -12.355 -7.609 13.164 1.00 90.94 95 GLN A O 1
ATOM 750 N N . ARG A 1 96 ? -10.167 -7.440 13.657 1.00 88.81 96 ARG A N 1
ATOM 751 C CA . ARG A 1 96 ? -10.360 -7.204 15.102 1.00 88.81 96 ARG A CA 1
ATOM 752 C C . ARG A 1 96 ? -11.195 -5.947 15.368 1.00 88.81 96 ARG A C 1
ATOM 754 O O . ARG A 1 96 ? -12.021 -5.959 16.272 1.00 88.81 96 ARG A O 1
ATOM 761 N N . ALA A 1 97 ? -11.000 -4.884 14.587 1.00 88.19 97 ALA A N 1
ATOM 762 C CA . ALA A 1 97 ? -11.779 -3.647 14.678 1.00 88.19 97 ALA A CA 1
ATOM 763 C C . ALA A 1 97 ? -13.192 -3.759 14.071 1.00 88.19 97 ALA A C 1
ATOM 765 O O . ALA A 1 97 ? -13.964 -2.807 14.161 1.00 88.19 97 ALA A O 1
ATOM 766 N N . GLY A 1 98 ? -13.529 -4.879 13.422 1.00 88.62 98 GLY A N 1
ATOM 767 C CA . GLY A 1 98 ? -14.804 -5.057 12.725 1.00 88.62 98 GLY A CA 1
ATOM 768 C C . GLY A 1 98 ? -14.936 -4.244 11.432 1.00 88.62 98 GLY A C 1
ATOM 769 O O . GLY A 1 98 ? -16.038 -4.116 10.908 1.00 88.62 98 GLY A O 1
ATOM 770 N N . TYR A 1 99 ? -13.837 -3.697 10.900 1.00 88.44 99 TYR A N 1
ATOM 771 C CA . TYR A 1 99 ? -13.839 -2.963 9.628 1.00 88.44 99 TYR A CA 1
ATOM 772 C C . TYR A 1 99 ? -13.923 -3.889 8.419 1.00 88.44 99 TYR A C 1
ATOM 774 O O . TYR A 1 99 ? -14.364 -3.468 7.354 1.00 88.44 99 TYR A O 1
ATOM 782 N N . VAL A 1 100 ? -13.472 -5.135 8.567 1.00 89.56 100 VAL A N 1
ATOM 783 C CA . VAL A 1 100 ? -13.474 -6.143 7.508 1.0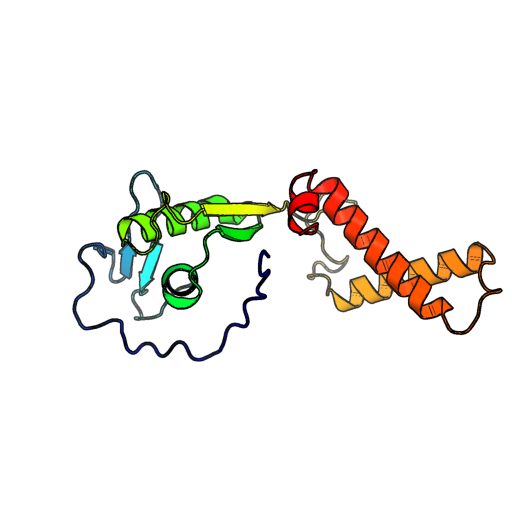0 89.56 100 VAL A CA 1
ATOM 784 C C . VAL A 1 100 ? -14.129 -7.412 8.025 1.00 89.56 100 VAL A C 1
ATOM 786 O O . VAL A 1 100 ? -13.733 -7.953 9.054 1.00 89.56 100 VAL A O 1
ATOM 789 N N . ASP A 1 101 ? -15.066 -7.930 7.242 1.00 90.00 101 ASP A N 1
ATOM 790 C CA . ASP A 1 101 ? -15.632 -9.265 7.400 1.00 90.00 101 ASP A CA 1
ATOM 791 C C . ASP A 1 101 ? -15.065 -10.164 6.289 1.00 90.00 101 ASP A C 1
ATOM 793 O O . ASP A 1 101 ? -15.445 -10.017 5.127 1.00 90.00 101 ASP A O 1
ATOM 797 N N . ILE A 1 102 ? -14.147 -11.080 6.630 1.00 88.50 102 ILE A N 1
ATOM 798 C CA . ILE A 1 102 ? -13.463 -11.954 5.647 1.00 88.50 102 ILE A CA 1
ATOM 799 C C . ILE A 1 102 ? -14.458 -12.856 4.904 1.00 88.50 102 ILE A C 1
ATOM 801 O O . ILE A 1 102 ? -14.178 -13.314 3.800 1.00 88.50 102 ILE A O 1
ATOM 805 N N . SER A 1 103 ? -15.633 -13.119 5.489 1.00 88.19 103 SER A N 1
ATOM 806 C CA . SER A 1 103 ? -16.663 -13.920 4.822 1.00 88.19 103 SER A CA 1
ATOM 807 C C . SER A 1 103 ? -17.301 -13.194 3.632 1.00 88.19 103 SER A C 1
ATOM 809 O O . SER A 1 103 ? -17.870 -13.844 2.757 1.00 88.19 103 SER A O 1
ATOM 811 N N . LYS A 1 104 ? -17.190 -11.860 3.586 1.00 88.44 104 LYS A N 1
ATOM 812 C CA . LYS A 1 104 ? -17.785 -11.001 2.552 1.00 88.44 104 LYS A CA 1
ATOM 813 C C . LYS A 1 104 ? -16.746 -10.328 1.672 1.00 88.44 104 LYS A C 1
ATOM 815 O O . LYS A 1 104 ? -16.968 -10.199 0.476 1.00 88.44 104 LYS A O 1
ATOM 820 N N . VAL A 1 105 ? -15.639 -9.889 2.265 1.00 91.38 105 VAL A N 1
ATOM 821 C CA . VAL A 1 105 ? -14.593 -9.139 1.573 1.00 91.38 105 VAL A CA 1
ATOM 822 C C . VAL A 1 105 ? -13.316 -9.958 1.534 1.00 91.38 105 VAL A C 1
ATOM 824 O O . VAL A 1 105 ? -12.732 -10.291 2.566 1.00 91.38 105 VAL A O 1
ATOM 827 N N . ARG A 1 106 ? -12.846 -10.237 0.321 1.00 91.94 106 ARG A N 1
ATOM 828 C CA . ARG A 1 106 ? -11.560 -10.887 0.088 1.00 91.94 106 ARG A CA 1
ATOM 829 C C . ARG A 1 106 ? -10.436 -9.855 0.159 1.00 91.94 106 ARG A C 1
ATOM 831 O O . ARG A 1 106 ? -10.495 -8.829 -0.516 1.00 91.94 106 ARG A O 1
ATOM 838 N N . LEU A 1 107 ? -9.392 -10.145 0.932 1.00 91.81 107 LEU A N 1
ATOM 839 C CA . LEU A 1 107 ? -8.177 -9.333 1.014 1.00 91.81 107 LEU A CA 1
ATOM 840 C C . LEU A 1 107 ? -6.984 -10.160 0.548 1.00 91.81 107 LEU A C 1
ATOM 842 O O . LEU A 1 107 ? -6.678 -11.175 1.167 1.00 91.81 107 LEU A O 1
ATOM 846 N N . ASP A 1 108 ? -6.299 -9.710 -0.502 1.00 90.50 108 ASP A N 1
ATOM 847 C CA . ASP A 1 108 ? -5.080 -10.358 -0.986 1.00 90.50 108 ASP A CA 1
ATOM 848 C C . ASP A 1 108 ? -3.902 -9.385 -0.971 1.00 90.50 108 ASP A C 1
ATOM 850 O O . ASP A 1 108 ? -3.996 -8.254 -1.451 1.00 90.50 108 ASP A O 1
ATOM 854 N N . HIS A 1 109 ? -2.759 -9.854 -0.471 1.00 89.56 109 HIS A N 1
ATOM 855 C CA . HIS A 1 109 ? -1.481 -9.175 -0.643 1.00 89.56 109 HIS A CA 1
ATOM 856 C C . HIS A 1 109 ? -0.716 -9.828 -1.799 1.00 89.56 109 HIS A C 1
ATOM 858 O O . HIS A 1 109 ? -0.190 -10.934 -1.686 1.00 89.56 109 HIS A O 1
ATOM 864 N N . CYS A 1 110 ? -0.680 -9.137 -2.934 1.00 89.12 110 CYS A N 1
ATOM 865 C CA . CYS A 1 110 ? 0.046 -9.547 -4.121 1.00 89.12 110 CYS A CA 1
ATOM 866 C C . CYS A 1 110 ? 1.469 -8.978 -4.075 1.00 89.12 110 CYS A C 1
ATOM 868 O O . CYS A 1 110 ? 1.740 -7.887 -4.584 1.00 89.12 110 CYS A O 1
ATOM 870 N N . CYS A 1 111 ? 2.377 -9.731 -3.457 1.00 84.69 111 CYS A N 1
ATOM 871 C CA . CYS A 1 111 ? 3.780 -9.355 -3.342 1.00 84.69 111 CYS A CA 1
ATOM 872 C C . CYS A 1 111 ? 4.476 -9.324 -4.711 1.00 84.69 111 CYS A C 1
ATOM 874 O O . CYS A 1 111 ? 4.340 -10.269 -5.490 1.00 84.69 111 CYS A O 1
ATOM 876 N N . PHE A 1 112 ? 5.331 -8.331 -4.954 1.00 84.25 112 PHE A N 1
ATOM 877 C CA . PHE A 1 112 ? 6.360 -8.418 -5.997 1.00 84.25 112 PHE A CA 1
ATOM 878 C C . PHE A 1 112 ? 7.773 -8.429 -5.399 1.00 84.25 112 PHE A C 1
ATOM 880 O O . PHE A 1 112 ? 8.030 -7.903 -4.313 1.00 84.25 112 PHE A O 1
ATOM 887 N N . GLY A 1 113 ? 8.691 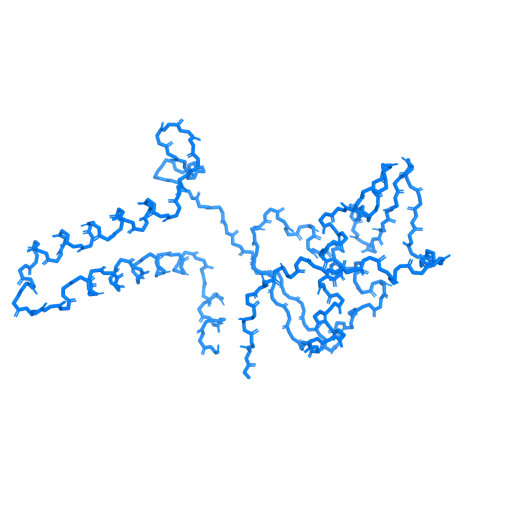-9.098 -6.101 1.00 81.06 113 GLY A N 1
ATOM 888 C CA . GLY A 1 113 ? 10.090 -9.224 -5.698 1.00 81.06 113 GLY A CA 1
ATOM 889 C C . GLY A 1 113 ? 10.897 -7.941 -5.909 1.00 81.06 113 GLY A C 1
ATOM 890 O O . GLY A 1 113 ? 10.440 -6.969 -6.507 1.00 81.06 113 GLY A O 1
ATOM 891 N N . VAL A 1 114 ? 12.142 -7.944 -5.436 1.00 79.25 114 VAL A N 1
ATOM 892 C CA . VAL A 1 114 ? 13.064 -6.828 -5.671 1.00 79.25 114 VAL A CA 1
ATOM 893 C C . VAL A 1 114 ? 13.532 -6.800 -7.126 1.00 79.25 114 VAL A C 1
ATOM 895 O O . VAL A 1 114 ? 13.860 -7.833 -7.707 1.00 79.25 114 VAL A O 1
ATOM 898 N N . VAL A 1 115 ? 13.616 -5.602 -7.706 1.00 79.12 115 VAL A N 1
ATOM 899 C CA . VAL A 1 115 ? 14.235 -5.414 -9.023 1.00 79.12 115 VAL A CA 1
ATOM 900 C C . VAL A 1 115 ? 15.752 -5.491 -8.854 1.00 79.12 115 VAL A C 1
ATOM 902 O O . VAL A 1 115 ? 16.350 -4.688 -8.126 1.00 79.12 115 VAL A O 1
ATOM 905 N N . LEU A 1 116 ? 16.363 -6.482 -9.499 1.00 80.00 116 LEU A N 1
ATOM 906 C CA . LEU A 1 116 ? 17.806 -6.707 -9.482 1.00 80.00 116 LEU A CA 1
ATOM 907 C C . LEU A 1 116 ? 18.451 -6.162 -10.760 1.00 80.00 116 LEU A C 1
ATOM 909 O O . LEU A 1 116 ? 17.861 -6.233 -11.836 1.00 80.00 116 LEU A O 1
ATOM 913 N N . GLY A 1 117 ? 19.662 -5.620 -10.635 1.00 79.69 117 GLY A N 1
ATOM 914 C CA . GLY A 1 117 ? 20.524 -5.313 -11.773 1.00 79.69 117 GLY A CA 1
ATOM 915 C C . GLY A 1 117 ? 21.206 -6.551 -12.340 1.00 79.69 117 GLY A C 1
ATOM 916 O O . GLY A 1 117 ? 21.077 -7.660 -11.818 1.00 79.69 117 GLY A O 1
ATOM 917 N N . GLU A 1 118 ? 21.980 -6.349 -13.406 1.00 77.69 118 GLU A N 1
ATOM 918 C CA . GLU A 1 118 ? 22.792 -7.403 -14.034 1.00 77.69 118 GLU A CA 1
ATOM 919 C C . GLU A 1 118 ? 23.789 -8.036 -13.044 1.00 77.69 118 GLU A C 1
ATOM 921 O O . GLU A 1 118 ? 24.154 -9.203 -13.169 1.00 77.69 118 GLU A O 1
ATOM 926 N N . ASP A 1 119 ? 24.171 -7.291 -12.005 1.00 78.38 119 ASP A N 1
ATOM 927 C CA . ASP A 1 119 ? 25.057 -7.711 -10.919 1.00 78.38 119 ASP A CA 1
ATOM 928 C C . ASP A 1 119 ? 24.353 -8.509 -9.801 1.00 78.38 119 ASP A C 1
ATOM 930 O O . ASP A 1 119 ? 24.976 -8.826 -8.785 1.00 78.38 119 ASP A O 1
ATOM 934 N N . LYS A 1 120 ? 23.060 -8.831 -9.967 1.00 76.75 120 LYS A N 1
ATOM 935 C CA . LYS A 1 120 ? 22.181 -9.461 -8.961 1.00 76.75 120 LYS A CA 1
ATOM 936 C C . LYS A 1 120 ? 22.046 -8.668 -7.656 1.00 76.75 120 LYS A C 1
ATOM 938 O O . LYS A 1 120 ? 21.559 -9.207 -6.661 1.00 76.75 120 LYS A O 1
ATOM 943 N N . LYS A 1 121 ? 22.448 -7.396 -7.632 1.00 78.19 121 LYS A N 1
ATOM 944 C CA . LYS A 1 121 ? 22.205 -6.493 -6.502 1.00 78.19 121 LYS A CA 1
ATOM 945 C C . LYS A 1 121 ? 20.992 -5.625 -6.801 1.00 78.19 121 LYS A C 1
ATOM 947 O O . LYS A 1 121 ? 20.470 -5.613 -7.913 1.00 78.19 121 LYS A O 1
ATOM 952 N N . LYS A 1 122 ? 20.507 -4.912 -5.781 1.00 72.69 122 LYS A N 1
ATOM 953 C CA . LYS A 1 122 ? 19.377 -3.986 -5.927 1.00 72.69 122 LYS A CA 1
ATOM 954 C C . LYS A 1 122 ? 19.665 -3.020 -7.076 1.00 72.69 122 LYS A C 1
ATOM 956 O O . LYS A 1 122 ? 20.724 -2.396 -7.076 1.00 72.69 122 LYS A O 1
ATOM 961 N N . PHE A 1 123 ? 18.724 -2.905 -8.011 1.00 74.94 123 PHE A N 1
ATOM 962 C CA . PHE A 1 123 ? 18.864 -2.060 -9.191 1.00 74.94 123 PHE A CA 1
ATOM 963 C C . PHE A 1 123 ? 19.175 -0.615 -8.776 1.00 74.94 123 PHE A C 1
ATOM 965 O O . PHE A 1 123 ? 18.360 0.053 -8.134 1.00 74.94 123 PHE A O 1
ATOM 972 N N . LYS A 1 124 ? 20.389 -0.164 -9.086 1.00 70.19 124 LYS A N 1
ATOM 973 C CA . LYS A 1 124 ? 20.905 1.172 -8.782 1.00 70.19 124 LYS A CA 1
ATOM 974 C C . LYS A 1 124 ? 21.681 1.689 -9.983 1.00 70.19 124 LYS A C 1
ATOM 976 O O . LYS A 1 124 ? 22.231 0.909 -10.758 1.00 70.19 124 LYS A O 1
ATOM 981 N N . THR A 1 125 ? 21.744 3.009 -10.120 1.00 64.62 125 THR A N 1
ATOM 982 C CA . THR A 1 125 ? 22.642 3.636 -11.096 1.00 64.62 125 THR A CA 1
ATOM 983 C C . THR A 1 125 ? 24.102 3.296 -10.771 1.00 64.62 125 THR A C 1
ATOM 985 O O . THR A 1 125 ? 24.435 2.966 -9.630 1.00 64.62 125 THR A O 1
ATOM 988 N N . ARG A 1 126 ? 25.006 3.443 -11.752 1.00 63.31 126 ARG A N 1
ATOM 989 C CA . ARG A 1 126 ? 26.465 3.316 -11.542 1.00 63.31 126 ARG A CA 1
ATOM 990 C C . ARG A 1 126 ? 26.996 4.263 -10.454 1.00 63.31 126 ARG A C 1
ATOM 992 O O . ARG A 1 126 ? 28.004 3.957 -9.831 1.00 63.31 126 ARG A O 1
ATOM 999 N N . SER A 1 127 ? 26.292 5.370 -10.208 1.00 64.62 127 SER A N 1
ATOM 1000 C CA . SER A 1 127 ? 26.590 6.359 -9.165 1.00 64.62 127 SER A CA 1
ATOM 1001 C C . SER A 1 127 ? 26.043 5.982 -7.778 1.00 64.62 127 SER A C 1
ATOM 1003 O O . SER A 1 127 ? 26.362 6.645 -6.800 1.00 64.62 127 SER A O 1
ATOM 1005 N N . GLY A 1 128 ? 25.228 4.924 -7.670 1.00 62.50 128 GLY A N 1
ATOM 1006 C CA . GLY A 1 128 ? 24.604 4.472 -6.420 1.00 62.50 128 GLY A CA 1
ATOM 1007 C C . GLY A 1 128 ? 23.220 5.070 -6.132 1.00 62.50 128 GLY A C 1
ATOM 1008 O O . GLY A 1 128 ? 22.543 4.602 -5.212 1.00 62.50 128 GLY A O 1
ATOM 1009 N N . ASP A 1 129 ? 22.775 6.032 -6.942 1.00 69.62 129 ASP A N 1
ATOM 1010 C CA . ASP A 1 129 ? 21.469 6.684 -6.836 1.00 69.62 129 ASP A CA 1
ATOM 1011 C C . ASP A 1 129 ? 20.331 5.838 -7.419 1.00 69.62 129 ASP A C 1
ATOM 1013 O O . ASP A 1 129 ? 20.538 4.955 -8.262 1.00 69.62 129 ASP A O 1
ATOM 1017 N N . THR A 1 130 ? 19.106 6.134 -6.975 1.00 72.38 130 THR A N 1
ATOM 1018 C CA . THR A 1 130 ? 17.881 5.501 -7.485 1.00 72.38 130 THR A CA 1
ATOM 1019 C C . THR A 1 130 ? 17.631 5.959 -8.923 1.00 72.38 130 THR A C 1
ATOM 1021 O O . THR A 1 130 ? 17.573 7.158 -9.188 1.00 72.38 130 THR A O 1
ATOM 1024 N N . VAL A 1 131 ? 17.476 5.009 -9.850 1.00 75.88 131 VAL A N 1
ATOM 1025 C CA . VAL A 1 131 ? 17.175 5.301 -11.262 1.00 75.88 131 VAL A CA 1
ATOM 1026 C C . VAL A 1 131 ? 15.791 5.943 -11.357 1.00 75.88 131 VAL A C 1
ATOM 1028 O O . VAL A 1 131 ? 14.825 5.417 -10.797 1.00 75.88 131 VAL A O 1
ATOM 1031 N N . LYS A 1 132 ? 15.670 7.069 -12.067 1.00 82.94 132 LYS A N 1
ATOM 1032 C CA . LYS A 1 132 ? 14.360 7.675 -12.324 1.00 82.94 132 LYS A CA 1
ATOM 1033 C C . LYS A 1 132 ? 13.624 6.868 -13.387 1.00 82.94 132 LYS A C 1
ATOM 1035 O O . LYS A 1 132 ? 14.204 6.460 -14.387 1.00 82.94 132 LYS A O 1
ATOM 1040 N N . LEU A 1 133 ? 12.316 6.696 -13.199 1.00 82.06 133 LEU A N 1
ATOM 1041 C CA . LEU A 1 133 ? 11.477 5.999 -14.176 1.00 82.06 133 LEU A CA 1
ATOM 1042 C C . LEU A 1 133 ? 11.478 6.697 -15.546 1.00 82.06 133 LEU A C 1
ATOM 1044 O O . LEU A 1 133 ? 11.417 6.015 -16.559 1.00 82.06 133 LEU A O 1
ATOM 1048 N N . ALA A 1 134 ? 11.566 8.032 -15.572 1.00 83.12 134 ALA A N 1
ATOM 1049 C CA . ALA A 1 134 ? 11.658 8.802 -16.813 1.00 83.12 134 ALA A CA 1
ATOM 1050 C C . ALA A 1 134 ? 12.906 8.408 -17.619 1.00 83.12 134 ALA A C 1
ATOM 1052 O O . ALA A 1 134 ? 12.775 7.965 -18.754 1.00 83.12 134 ALA A O 1
ATOM 1053 N N . ASP A 1 135 ? 14.077 8.436 -16.979 1.00 83.44 135 ASP A N 1
ATOM 1054 C CA . ASP A 1 135 ? 15.349 8.071 -17.611 1.00 83.44 135 ASP A CA 1
ATOM 1055 C C . ASP A 1 135 ? 15.323 6.623 -18.143 1.00 83.44 135 ASP A C 1
ATOM 1057 O O . ASP A 1 135 ? 15.811 6.345 -19.237 1.00 83.44 135 ASP A O 1
ATOM 1061 N N . LEU A 1 136 ? 14.694 5.699 -17.402 1.00 82.56 136 LEU A N 1
ATOM 1062 C CA . LEU A 1 136 ? 14.534 4.302 -17.824 1.00 82.56 136 LEU A CA 1
ATOM 1063 C C . LEU A 1 136 ? 13.630 4.160 -19.063 1.00 82.56 136 LEU A C 1
ATOM 1065 O O . LEU A 1 136 ? 13.910 3.351 -19.950 1.00 82.56 136 LEU A O 1
ATOM 1069 N N . LEU A 1 137 ? 12.538 4.928 -19.126 1.00 82.50 137 LEU A N 1
ATOM 1070 C CA . LEU A 1 137 ? 11.627 4.936 -20.273 1.00 82.50 137 LEU A CA 1
ATOM 1071 C C . LEU A 1 137 ? 12.298 5.527 -21.516 1.00 82.50 137 LEU A C 1
ATOM 1073 O O . LEU A 1 137 ? 12.148 4.968 -22.605 1.00 82.50 137 LEU A O 1
ATOM 1077 N N . ASP A 1 138 ? 13.064 6.605 -21.343 1.00 84.06 138 ASP A N 1
ATOM 1078 C CA . ASP A 1 138 ? 13.809 7.257 -22.420 1.00 84.06 138 ASP A CA 1
ATOM 1079 C C . ASP A 1 138 ? 14.883 6.322 -22.993 1.00 84.06 138 ASP A C 1
ATOM 1081 O O . ASP A 1 138 ? 14.975 6.146 -24.211 1.00 84.06 138 ASP A O 1
ATOM 1085 N N . GLU A 1 139 ? 15.639 5.636 -22.130 1.00 84.25 139 GLU A N 1
ATOM 1086 C CA . GLU A 1 139 ? 16.626 4.637 -22.550 1.00 84.25 139 GLU A CA 1
ATOM 1087 C C . GLU A 1 139 ? 15.965 3.465 -23.297 1.00 84.25 139 GLU A C 1
ATOM 1089 O O . GLU A 1 139 ? 16.450 3.023 -24.346 1.00 84.25 139 GLU A O 1
ATOM 1094 N N . GLY A 1 140 ? 14.830 2.971 -22.793 1.00 83.25 140 GLY A N 1
ATOM 1095 C CA . GLY A 1 140 ? 14.060 1.913 -23.445 1.00 83.25 140 GLY A CA 1
ATOM 1096 C C . GLY A 1 140 ? 13.558 2.321 -24.832 1.00 83.25 140 GLY A C 1
ATOM 1097 O O . GLY A 1 140 ? 13.637 1.531 -25.782 1.00 83.25 140 GLY A O 1
ATOM 1098 N N . LEU A 1 141 ? 13.078 3.561 -24.972 1.00 83.12 141 LEU A N 1
ATOM 1099 C CA . LEU A 1 141 ? 12.630 4.120 -26.246 1.00 83.12 141 LEU A CA 1
ATOM 1100 C C . LEU A 1 141 ? 13.790 4.224 -27.239 1.00 83.12 141 LEU A C 1
ATOM 1102 O O . LEU A 1 141 ? 13.664 3.733 -28.360 1.00 83.12 141 LEU A O 1
ATOM 1106 N N . GLN A 1 142 ? 14.931 4.785 -26.826 1.00 84.62 142 GLN A N 1
ATOM 1107 C CA . GLN A 1 142 ? 16.121 4.909 -27.675 1.00 84.62 142 GLN A CA 1
ATOM 1108 C C . GLN A 1 142 ? 16.602 3.546 -28.186 1.00 84.62 142 GLN A C 1
ATOM 1110 O O . GLN A 1 142 ? 16.789 3.366 -29.391 1.00 84.62 142 GLN A O 1
ATOM 1115 N N . ARG A 1 143 ? 16.727 2.551 -27.297 1.00 83.56 143 ARG A N 1
ATOM 1116 C CA . ARG A 1 143 ? 17.136 1.185 -27.670 1.00 83.56 143 ARG A CA 1
ATOM 1117 C C . ARG A 1 143 ? 16.130 0.508 -28.601 1.00 83.56 143 ARG A C 1
ATOM 1119 O O . ARG A 1 143 ? 16.521 -0.232 -29.504 1.00 83.56 143 ARG A O 1
ATOM 1126 N N . SER A 1 144 ? 14.836 0.740 -28.385 1.00 81.12 144 SER A N 1
ATOM 1127 C CA . SER A 1 144 ? 13.777 0.179 -29.231 1.00 81.12 144 SER A CA 1
ATOM 1128 C C . SER A 1 144 ? 13.785 0.804 -30.624 1.00 81.12 144 SER A C 1
ATOM 1130 O O . SER A 1 144 ? 13.706 0.072 -31.608 1.00 81.12 144 SER A O 1
ATOM 1132 N N . MET A 1 145 ? 13.955 2.126 -30.715 1.00 78.62 145 MET A N 1
ATOM 1133 C CA . MET A 1 145 ? 14.099 2.844 -31.984 1.00 78.62 145 MET A CA 1
ATOM 1134 C C . MET A 1 145 ? 15.331 2.371 -32.752 1.00 78.62 145 MET A C 1
ATOM 1136 O O . MET A 1 145 ? 15.208 2.010 -33.918 1.00 78.62 145 MET A O 1
ATOM 1140 N N . GLN A 1 146 ? 16.490 2.259 -32.096 1.00 82.06 146 GLN A N 1
ATOM 1141 C CA . GLN A 1 146 ? 17.711 1.758 -32.732 1.00 82.06 146 GLN A CA 1
ATOM 1142 C C . GLN A 1 146 ? 17.508 0.365 -33.352 1.00 82.06 146 GLN A C 1
ATOM 1144 O O . GLN A 1 146 ? 17.851 0.144 -34.510 1.00 82.06 146 GLN A O 1
ATOM 1149 N N . LYS A 1 147 ? 16.854 -0.555 -32.630 1.00 80.31 147 LYS A N 1
ATOM 1150 C CA . LYS A 1 147 ? 16.528 -1.894 -33.151 1.00 80.31 147 LYS A CA 1
ATOM 1151 C C . LYS A 1 147 ? 15.522 -1.889 -34.306 1.00 80.31 147 LYS A C 1
ATOM 1153 O O . LYS A 1 147 ? 15.471 -2.860 -35.061 1.00 80.31 147 LYS A O 1
ATOM 1158 N N . LEU A 1 148 ? 14.663 -0.873 -34.411 1.00 77.00 148 LEU A N 1
ATOM 1159 C CA . LEU A 1 148 ? 13.739 -0.726 -35.540 1.00 77.00 148 LEU A CA 1
ATOM 1160 C C . LEU A 1 148 ? 14.476 -0.262 -36.800 1.00 77.00 148 LEU A C 1
ATOM 1162 O O . LEU A 1 148 ? 14.246 -0.858 -37.855 1.00 77.00 148 LEU A O 1
ATOM 1166 N N . LEU A 1 149 ? 15.391 0.704 -36.648 1.00 75.25 149 LEU A N 1
ATOM 1167 C CA . LEU A 1 149 ? 16.270 1.199 -37.714 1.00 75.25 149 LEU A CA 1
ATOM 1168 C C . LEU A 1 149 ? 17.169 0.069 -38.251 1.00 75.25 149 LEU A C 1
ATOM 1170 O O . LEU A 1 149 ? 17.218 -0.176 -39.452 1.00 75.25 149 LEU A O 1
ATOM 1174 N N . GLU A 1 150 ? 17.809 -0.700 -37.359 1.00 78.06 150 GLU A N 1
ATOM 1175 C CA . GLU A 1 150 ? 18.688 -1.830 -37.722 1.00 78.06 150 GLU A CA 1
ATOM 1176 C C . GLU A 1 150 ? 17.972 -2.944 -38.502 1.00 78.06 150 GLU A C 1
ATOM 1178 O O . GLU A 1 150 ? 18.599 -3.677 -39.262 1.00 78.06 150 GLU A O 1
ATOM 1183 N N . LYS A 1 151 ? 16.656 -3.098 -38.316 1.00 74.06 151 LYS A N 1
ATOM 1184 C CA . LYS A 1 151 ? 15.844 -4.113 -39.007 1.00 74.06 151 LYS A CA 1
ATOM 1185 C C . LYS A 1 151 ? 15.203 -3.602 -40.302 1.00 74.06 151 LYS A C 1
ATOM 1187 O O . LYS A 1 151 ? 14.323 -4.283 -40.825 1.00 74.06 151 LYS A O 1
ATOM 1192 N N . GLU A 1 152 ? 15.586 -2.413 -40.776 1.00 62.75 152 GLU A N 1
ATOM 1193 C CA . GLU A 1 152 ? 15.045 -1.750 -41.974 1.00 62.75 152 GLU A CA 1
ATOM 1194 C C . GLU A 1 152 ? 13.501 -1.709 -42.021 1.00 62.75 152 GLU A C 1
ATOM 1196 O O . GLU A 1 152 ? 12.877 -1.785 -43.083 1.00 62.75 152 GLU A O 1
ATOM 1201 N N . ARG A 1 153 ? 12.838 -1.577 -40.859 1.00 57.34 153 ARG A N 1
ATOM 1202 C CA . ARG A 1 153 ? 11.366 -1.451 -40.785 1.00 57.34 153 ARG A CA 1
ATOM 1203 C C . ARG A 1 153 ? 10.863 -0.015 -40.987 1.00 57.34 153 ARG A C 1
ATOM 1205 O O . ARG A 1 153 ? 9.676 0.240 -40.787 1.00 57.34 153 ARG A O 1
ATOM 1212 N N . ASP A 1 154 ? 11.727 0.887 -41.447 1.00 51.44 154 ASP A N 1
ATOM 1213 C CA . ASP A 1 154 ? 11.445 2.315 -41.665 1.00 51.44 154 ASP A CA 1
ATOM 1214 C C . ASP A 1 154 ? 10.583 2.626 -42.894 1.00 51.44 154 ASP A C 1
ATOM 1216 O O . ASP A 1 154 ? 10.210 3.774 -43.118 1.00 51.44 154 ASP A O 1
ATOM 1220 N N . LYS A 1 155 ? 10.177 1.625 -43.687 1.00 53.44 155 LYS A N 1
ATOM 1221 C CA . LYS A 1 155 ? 9.274 1.858 -44.832 1.00 53.44 155 LYS A CA 1
ATOM 1222 C C . LYS A 1 155 ? 7.834 2.221 -44.440 1.00 53.44 155 LYS A C 1
ATOM 1224 O O . LYS A 1 155 ? 6.986 2.332 -45.319 1.00 53.44 155 LYS A O 1
ATOM 1229 N N . VAL A 1 156 ? 7.519 2.387 -43.153 1.00 51.22 156 VAL A N 1
ATOM 1230 C CA . VAL A 1 156 ? 6.138 2.583 -42.692 1.00 51.22 156 VAL A CA 1
ATOM 1231 C C . VAL A 1 156 ? 6.010 3.787 -41.751 1.00 51.22 156 VAL A C 1
ATOM 1233 O O . VAL A 1 156 ? 5.845 3.600 -40.552 1.00 51.22 156 VAL A O 1
ATOM 1236 N N . SER A 1 157 ? 6.013 4.982 -42.360 1.00 54.34 157 SER A N 1
ATOM 1237 C CA . SER A 1 157 ? 5.258 6.204 -41.992 1.00 54.34 157 SER A CA 1
ATOM 1238 C C . SER A 1 157 ? 5.424 6.785 -40.566 1.00 54.34 157 SER A C 1
ATOM 1240 O O . SER A 1 157 ? 6.134 6.242 -39.724 1.00 54.34 157 SER A O 1
ATOM 1242 N N . ASP A 1 158 ? 4.757 7.920 -40.311 1.00 56.47 158 ASP A N 1
ATOM 1243 C CA . ASP A 1 158 ? 4.779 8.797 -39.119 1.00 56.47 158 ASP A CA 1
ATOM 1244 C C . ASP A 1 158 ? 4.509 8.088 -37.764 1.00 56.47 158 ASP A C 1
ATOM 1246 O O . ASP A 1 158 ? 4.628 8.679 -36.691 1.00 56.47 158 ASP A O 1
ATOM 1250 N N . ASP A 1 159 ? 4.211 6.789 -37.800 1.00 63.91 159 ASP A N 1
ATOM 1251 C CA . ASP A 1 159 ? 3.972 5.886 -36.672 1.00 63.91 159 ASP A CA 1
ATOM 1252 C C . ASP A 1 159 ? 5.238 5.232 -36.086 1.00 63.91 159 ASP A C 1
ATOM 1254 O O . ASP A 1 159 ? 5.150 4.499 -35.095 1.00 63.91 159 ASP A O 1
ATOM 1258 N N . ALA A 1 160 ? 6.427 5.446 -36.661 1.00 64.88 160 ALA A N 1
ATOM 1259 C CA . ALA A 1 160 ? 7.665 4.806 -36.196 1.00 64.88 160 ALA A CA 1
ATOM 1260 C C . ALA A 1 160 ? 7.952 5.070 -34.702 1.00 64.88 160 ALA A C 1
ATOM 1262 O O . ALA A 1 160 ? 8.273 4.141 -33.956 1.00 64.88 160 ALA A O 1
ATOM 1263 N N . SER A 1 161 ? 7.732 6.304 -34.239 1.00 63.69 161 SER A N 1
ATOM 1264 C CA . SER A 1 161 ? 7.885 6.699 -32.832 1.00 63.69 161 SER A CA 1
ATOM 1265 C C . SER A 1 161 ? 6.874 6.007 -31.911 1.00 63.69 161 SER A C 1
ATOM 1267 O O . SER A 1 161 ? 7.239 5.531 -30.835 1.00 63.69 161 SER A O 1
ATOM 1269 N N . LEU A 1 162 ? 5.610 5.885 -32.340 1.00 68.38 162 LEU A N 1
ATOM 1270 C CA . LEU A 1 162 ? 4.566 5.175 -31.590 1.00 68.38 162 LEU A CA 1
ATOM 1271 C C . LEU A 1 162 ? 4.867 3.676 -31.501 1.00 68.38 162 LEU A C 1
ATOM 1273 O O . LEU A 1 162 ? 4.708 3.071 -30.442 1.00 68.38 162 LEU A O 1
ATOM 1277 N N . ARG A 1 163 ? 5.377 3.075 -32.579 1.00 68.31 163 ARG A N 1
ATOM 1278 C CA . ARG A 1 163 ? 5.812 1.670 -32.598 1.00 68.31 163 ARG A CA 1
ATOM 1279 C C . ARG A 1 163 ? 7.025 1.431 -31.706 1.00 68.31 163 ARG A C 1
ATOM 1281 O O . ARG A 1 163 ? 7.060 0.419 -31.007 1.00 68.31 163 ARG A O 1
ATOM 1288 N N . GLY A 1 164 ? 7.988 2.352 -31.696 1.00 68.44 164 GLY A N 1
ATOM 1289 C CA . GLY A 1 164 ? 9.125 2.324 -30.776 1.00 68.44 164 GLY A CA 1
ATOM 1290 C C . GLY A 1 164 ? 8.676 2.380 -29.318 1.00 68.44 164 GLY A C 1
ATOM 1291 O O . GLY A 1 164 ? 9.113 1.562 -28.508 1.00 68.44 164 GLY A O 1
ATOM 1292 N N . PHE A 1 165 ? 7.738 3.274 -29.001 1.00 70.88 165 PHE A N 1
ATOM 1293 C CA . PHE A 1 165 ? 7.164 3.405 -27.664 1.00 70.88 165 PHE A CA 1
ATOM 1294 C C . PHE A 1 165 ? 6.387 2.154 -27.234 1.00 70.88 165 PHE A C 1
ATOM 1296 O O . PHE A 1 165 ? 6.664 1.594 -26.176 1.00 70.88 165 PHE A O 1
ATOM 1303 N N . LEU A 1 166 ? 5.477 1.650 -28.076 1.00 75.00 166 LEU A N 1
ATOM 1304 C CA . LEU A 1 166 ? 4.711 0.429 -27.804 1.00 75.00 166 LEU A CA 1
ATOM 1305 C C . LEU A 1 166 ? 5.618 -0.796 -27.647 1.00 75.00 166 LEU A C 1
ATOM 1307 O O . LEU A 1 166 ? 5.395 -1.615 -26.758 1.00 75.00 166 LEU A O 1
ATOM 1311 N N . SER A 1 167 ? 6.665 -0.910 -28.468 1.00 75.19 167 SER A N 1
ATOM 1312 C CA . SER A 1 167 ? 7.647 -1.989 -28.354 1.00 75.19 167 SER A CA 1
ATOM 1313 C C . SER A 1 167 ? 8.462 -1.883 -27.065 1.00 75.19 167 SER A C 1
ATOM 1315 O O . SER A 1 167 ? 8.704 -2.906 -26.429 1.00 75.19 167 SER A O 1
ATOM 1317 N N . SER A 1 168 ? 8.875 -0.674 -26.675 1.00 75.44 168 SER A N 1
ATOM 1318 C CA . SER A 1 168 ? 9.630 -0.423 -25.443 1.00 75.44 168 SER A CA 1
ATOM 1319 C C . SER A 1 168 ? 8.790 -0.747 -24.207 1.00 75.44 168 SER A C 1
ATOM 1321 O O . SER A 1 168 ? 9.153 -1.611 -23.405 1.00 75.44 168 SER A O 1
ATOM 1323 N N . CYS A 1 169 ? 7.614 -0.123 -24.092 1.00 77.69 169 CYS A N 1
ATOM 1324 C CA . CYS A 1 169 ? 6.697 -0.348 -22.981 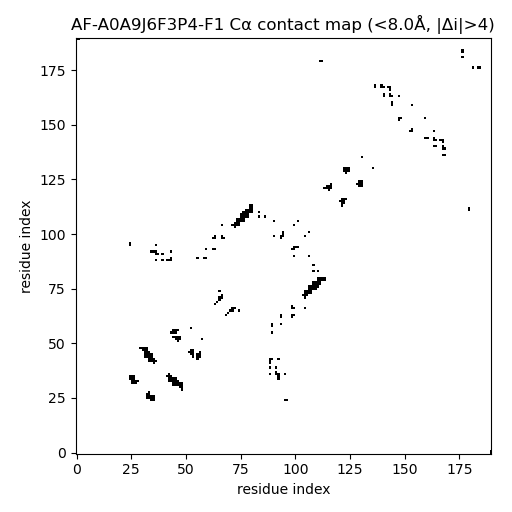1.00 77.69 169 CYS A CA 1
ATOM 1325 C C . CYS A 1 169 ? 6.235 -1.805 -22.926 1.00 77.69 169 CYS A C 1
ATOM 1327 O O . CYS A 1 169 ? 6.232 -2.393 -21.848 1.00 77.69 169 CYS A O 1
ATOM 1329 N N . GLY A 1 170 ? 5.901 -2.399 -24.076 1.00 77.62 170 GLY A N 1
ATOM 1330 C CA . GLY A 1 170 ? 5.483 -3.793 -24.178 1.00 77.62 170 GLY A CA 1
ATOM 1331 C C . GLY A 1 170 ? 6.576 -4.762 -23.737 1.00 77.62 170 GLY A C 1
ATOM 1332 O O . GLY A 1 170 ? 6.312 -5.632 -22.914 1.00 77.62 170 GLY A O 1
ATOM 1333 N N . ALA A 1 171 ? 7.816 -4.588 -24.204 1.00 76.81 171 ALA A N 1
ATOM 1334 C CA . ALA A 1 171 ? 8.934 -5.428 -23.781 1.00 76.81 171 ALA A CA 1
ATOM 1335 C C . ALA A 1 171 ? 9.213 -5.298 -22.276 1.00 76.81 171 ALA A C 1
ATOM 1337 O O . ALA A 1 171 ? 9.446 -6.307 -21.611 1.00 76.81 171 ALA A O 1
ATOM 1338 N N . MET A 1 172 ? 9.139 -4.081 -21.727 1.00 75.38 172 MET A N 1
ATOM 1339 C CA . MET A 1 172 ? 9.356 -3.844 -20.299 1.00 75.38 172 MET A CA 1
ATOM 1340 C C . MET A 1 172 ? 8.248 -4.465 -19.438 1.00 75.38 172 MET A C 1
ATOM 1342 O O . MET A 1 172 ? 8.538 -5.100 -18.425 1.00 75.38 172 MET A O 1
ATOM 1346 N N . TRP A 1 173 ? 6.986 -4.352 -19.864 1.00 75.44 173 TRP A N 1
ATOM 1347 C CA . TRP A 1 173 ? 5.861 -5.012 -19.201 1.00 75.44 173 TRP A CA 1
ATOM 1348 C C . TRP A 1 173 ? 5.963 -6.533 -19.286 1.00 75.44 173 TRP A C 1
ATOM 1350 O O . TRP A 1 173 ? 5.870 -7.206 -18.267 1.00 75.44 173 TRP A O 1
ATOM 1360 N N . ILE A 1 174 ? 6.218 -7.088 -20.472 1.00 76.81 174 ILE A N 1
ATOM 1361 C CA . ILE A 1 174 ? 6.366 -8.538 -20.650 1.00 76.81 174 ILE A CA 1
ATOM 1362 C C . ILE A 1 174 ? 7.499 -9.069 -19.769 1.00 76.81 174 ILE A C 1
ATOM 1364 O O . ILE A 1 174 ? 7.312 -10.078 -19.097 1.00 76.81 174 ILE A O 1
ATOM 1368 N N . ALA A 1 175 ? 8.643 -8.382 -19.712 1.00 74.50 175 ALA A N 1
ATOM 1369 C CA . ALA A 1 175 ? 9.751 -8.776 -18.847 1.00 74.50 175 ALA A CA 1
ATOM 1370 C C . ALA A 1 175 ? 9.352 -8.766 -17.362 1.00 74.50 175 ALA A C 1
ATOM 1372 O O . ALA A 1 175 ? 9.631 -9.730 -16.649 1.00 74.50 175 ALA A O 1
ATOM 1373 N N . ALA A 1 176 ? 8.650 -7.725 -16.904 1.00 69.81 176 ALA A N 1
ATOM 1374 C CA . ALA A 1 176 ? 8.181 -7.639 -15.522 1.00 69.81 176 ALA A CA 1
ATOM 1375 C C . ALA A 1 176 ? 7.183 -8.761 -15.173 1.00 69.81 176 ALA A C 1
ATOM 1377 O O . ALA A 1 176 ? 7.335 -9.436 -14.156 1.00 69.81 176 ALA A O 1
ATOM 1378 N N . PHE A 1 177 ? 6.194 -9.006 -16.035 1.00 68.94 177 PHE A N 1
ATOM 1379 C CA . PHE A 1 177 ? 5.135 -9.992 -15.794 1.00 68.94 177 PHE A CA 1
ATOM 1380 C C . PHE A 1 177 ? 5.601 -11.440 -15.991 1.00 68.94 177 PHE A C 1
ATOM 1382 O O . PHE A 1 177 ? 5.172 -12.325 -15.255 1.00 68.94 177 PHE A O 1
ATOM 1389 N N . SER A 1 178 ? 6.507 -11.696 -16.940 1.00 67.62 178 SER A N 1
ATOM 1390 C CA . SER A 1 178 ? 7.044 -13.039 -17.187 1.00 67.62 178 SER A CA 1
ATOM 1391 C C . SER A 1 178 ? 7.868 -13.560 -16.009 1.00 67.62 178 SER A C 1
ATOM 1393 O O . SER A 1 178 ? 7.943 -14.771 -15.817 1.00 67.62 178 SER A O 1
ATOM 1395 N N . ILE A 1 179 ? 8.491 -12.666 -15.236 1.00 62.16 179 ILE A N 1
ATOM 1396 C CA . ILE A 1 179 ? 9.276 -13.017 -14.045 1.00 62.16 179 ILE A CA 1
ATOM 1397 C C . ILE A 1 179 ? 8.377 -13.084 -12.801 1.00 62.16 179 ILE A C 1
ATOM 1399 O O . ILE A 1 179 ? 8.602 -13.921 -11.931 1.00 62.16 179 ILE A O 1
ATOM 1403 N N . ALA A 1 180 ? 7.331 -12.251 -12.728 1.00 56.25 180 ALA A N 1
ATOM 1404 C CA . ALA A 1 180 ? 6.390 -12.218 -11.604 1.00 56.25 180 ALA A CA 1
ATOM 1405 C C . ALA A 1 180 ? 5.455 -13.448 -11.512 1.00 56.25 180 ALA A C 1
ATOM 1407 O O . ALA A 1 180 ? 4.731 -13.590 -10.529 1.00 56.25 180 ALA A O 1
ATOM 1408 N N . GLY A 1 181 ? 5.496 -14.363 -12.487 1.00 48.06 181 GLY A N 1
ATOM 1409 C CA . GLY A 1 181 ? 4.688 -15.583 -12.495 1.00 48.06 181 GLY A CA 1
ATOM 1410 C C . GLY A 1 181 ? 3.214 -15.335 -12.839 1.00 48.06 181 GLY A C 1
ATOM 1411 O O . GLY A 1 181 ? 2.681 -14.234 -12.703 1.00 48.06 181 GLY A O 1
ATOM 1412 N N . SER A 1 182 ? 2.537 -16.390 -13.303 1.00 44.19 182 SER A N 1
ATOM 1413 C CA . SER A 1 182 ? 1.220 -16.374 -13.968 1.00 44.19 182 SER A CA 1
ATOM 1414 C C . SER A 1 182 ? 0.049 -15.737 -13.201 1.00 44.19 182 SER A C 1
ATOM 1416 O O . SER A 1 182 ? -1.035 -15.601 -13.764 1.00 44.19 182 SER A O 1
ATOM 1418 N N . PHE A 1 183 ? 0.231 -15.332 -11.943 1.00 38.44 183 PHE A N 1
ATOM 1419 C CA . PHE A 1 183 ? -0.826 -14.737 -11.122 1.00 38.44 183 PHE A CA 1
ATOM 1420 C C . PHE A 1 183 ? -1.121 -13.276 -11.501 1.00 38.44 183 PHE A C 1
ATOM 1422 O O . PHE A 1 183 ? -2.276 -12.851 -11.480 1.00 38.44 183 PHE A O 1
ATOM 1429 N N . LEU A 1 184 ? -0.102 -12.518 -11.926 1.00 39.69 184 LEU A N 1
ATOM 1430 C CA . LEU A 1 184 ? -0.274 -11.111 -12.308 1.00 39.69 184 LEU A CA 1
ATOM 1431 C C . LEU A 1 184 ? -0.991 -10.956 -13.663 1.00 39.69 184 LEU A C 1
ATOM 1433 O O . LEU A 1 184 ? -1.755 -10.010 -13.851 1.00 39.69 184 LEU A O 1
ATOM 1437 N N . LEU A 1 185 ? -0.808 -11.909 -14.589 1.00 35.84 185 LEU A N 1
ATOM 1438 C CA . LEU A 1 185 ? -1.484 -11.901 -15.895 1.00 35.84 185 LEU A CA 1
ATOM 1439 C C . LEU A 1 185 ? -3.012 -12.006 -15.772 1.00 35.84 185 LEU A C 1
ATOM 1441 O O . LEU A 1 185 ? -3.722 -11.433 -16.594 1.00 35.84 185 LEU A O 1
ATOM 1445 N N . LEU A 1 186 ? -3.521 -12.687 -14.740 1.00 33.91 186 LEU A N 1
ATOM 1446 C CA . LEU A 1 186 ? -4.962 -12.833 -14.529 1.00 33.91 186 LEU A CA 1
ATOM 1447 C C . LEU A 1 186 ? -5.608 -11.545 -13.982 1.00 33.91 186 LEU A C 1
ATOM 1449 O O . LEU A 1 186 ? -6.762 -11.270 -14.290 1.00 33.91 186 LEU A O 1
ATOM 1453 N N . CYS A 1 187 ? -4.861 -10.727 -13.227 1.00 34.06 187 CYS A N 1
ATOM 1454 C CA . CYS A 1 187 ? -5.360 -9.456 -12.682 1.00 34.06 187 CYS A CA 1
ATOM 1455 C C . CYS A 1 187 ? -5.483 -8.338 -13.728 1.00 34.06 187 CYS A C 1
ATOM 1457 O O . CYS A 1 187 ? -6.253 -7.409 -13.519 1.00 34.06 187 CYS A O 1
ATOM 1459 N N . CYS A 1 188 ? -4.743 -8.405 -14.839 1.00 30.09 188 CYS A N 1
ATOM 1460 C CA . CYS A 1 188 ? -4.835 -7.411 -15.917 1.00 30.09 188 CYS A CA 1
ATOM 1461 C C . CYS A 1 188 ? -5.742 -7.839 -17.081 1.00 30.09 188 CYS A C 1
ATOM 1463 O O . CYS A 1 188 ? -5.959 -7.046 -17.993 1.00 30.09 188 CYS A O 1
ATOM 1465 N N . ALA A 1 189 ? -6.260 -9.071 -17.067 1.00 29.06 189 ALA A N 1
ATOM 1466 C CA . ALA A 1 189 ? -7.135 -9.601 -18.112 1.00 29.06 189 ALA A CA 1
ATOM 1467 C C . ALA A 1 189 ? -8.643 -9.377 -17.847 1.00 29.06 189 ALA A C 1
ATOM 1469 O O . ALA A 1 189 ? -9.461 -9.900 -18.603 1.00 29.06 189 ALA A O 1
ATOM 1470 N N . PHE A 1 190 ? -9.014 -8.611 -16.810 1.00 30.39 190 PHE A N 1
ATOM 1471 C CA . PHE A 1 190 ? -10.401 -8.297 -16.439 1.00 30.39 190 PHE A CA 1
ATOM 1472 C C . PHE A 1 190 ? -10.631 -6.813 -16.157 1.00 30.39 190 PHE A C 1
ATOM 1474 O O . PHE A 1 190 ? -9.703 -6.159 -15.634 1.00 30.39 190 PHE A O 1
#